Protein AF-A0ABD3E1C2-F1 (afdb_monomer_lite)

Foldseek 3Di:
DWQDAPPDDDDDDVCCVVVVVVVVPPDDQPADEDDLPPCVCDPPPFAHWHFDDDPVPDQWIWTQGPVVRHIYTQGNDPPDPPVPQKDFQEITLQWTWIARLVVQWTWIANSNNRDIFTAAGDPDDSVQSVVVFWRHWYWQYNDLLDQQIKIWTATPQRWIWIFRRNDPPRNDTGTDDTAWQEWDHQNVVQWIWTKGADPPDPPDDKIKIWTWHCRPVVDIDTPAMDIPDPPDDPPDPPPPDDPDPPPDPPPLPQWDWGWYWDADPVRWIKIKIWIKGQFADPVRDHDPDDPPVCSVVRCVHGNIGTDDMAMWTWAQDDPVRYTDIDHD

InterPro domains:
  IPR005174 KIB1-4, beta-propeller [PF03478] (63-316)
  IPR050942 Arabidopsis F-box involved in BR signaling [PTHR44259] (15-315)

Sequence (328 aa):
MGLSILKLTGTGTSLRSIFRSLNSYNGARTVSTVNRSDDSLFSSSSSPLLMLSPSGYSKSYDFYNFAKNKVFTIPKSEKSKFRYATKIVGSSHGWLACFNHRRNELYLSNPISGRRVNLPPIDMPKSYLRRGGIKKIIISCSDPESEECRAIMFNHLWELAYCCPGISSSTEWTTIKENHNDFVYCSTHELLFTIHPNVESVYGDNSMLEGWDLRNPLSPSLVWSCLIDKLEYFSAPDSVGQSDPDQTYVSCFNHQTQNYVVVSQEGDLFLVYRYFYRHMLPDGSCAPDGPDDRWELLNSRYPPKTVNYKVYKIVREGEDGLYGWSLG

Secondary structure (DSSP, 8-state):
------------GGGHHHHHHHHT--S----EE--TT-GGG-STTPPPEEEPPPPTT-SEEEEEETTTTEEEEEE--TT-TTTTTEEEEEEETTEEEEEETTTTEEEEE-TTT--EEEEPPP---HHHHHTT-EEEEEESSS-TTSTT--EEEEETT--EEEE-TT-TT--S-EEEES--SEEEEETTTTEEEEEEE-TT-TTS--EEEEEEE-SSTT--EEEEEEEE-----------S----TTS-----TTEEEEEEEEE-SSS-EEEEEEEEES-B-TTSPBPP---GGGHHHHHHHS--EEEEEEEEEEEEETTTTEEEEE--

Structure (mmCIF, N/CA/C/O backbone):
data_AF-A0ABD3E1C2-F1
#
_entry.id   AF-A0ABD3E1C2-F1
#
loop_
_atom_site.group_PDB
_atom_site.id
_atom_site.type_symbol
_atom_site.label_atom_id
_atom_site.label_alt_id
_atom_site.label_comp_id
_atom_site.label_asym_id
_atom_site.label_entity_id
_atom_site.label_seq_id
_atom_site.pdbx_PDB_ins_code
_atom_site.Cartn_x
_atom_site.Cartn_y
_atom_site.Cartn_z
_atom_site.occupancy
_atom_site.B_iso_or_equiv
_atom_site.auth_seq_id
_atom_site.auth_comp_id
_atom_site.auth_asym_id
_atom_site.auth_atom_id
_atom_site.pdbx_PDB_model_num
ATOM 1 N N . MET A 1 1 ? -8.459 -10.817 3.260 1.00 37.25 1 MET A N 1
ATOM 2 C CA . MET A 1 1 ? -9.019 -10.966 1.888 1.00 37.25 1 MET A CA 1
ATOM 3 C C . MET A 1 1 ? -8.716 -9.734 1.034 1.00 37.25 1 MET A C 1
ATOM 5 O O . MET A 1 1 ? -9.504 -8.799 0.974 1.00 37.25 1 MET A O 1
ATOM 9 N N . GLY A 1 2 ? -7.535 -9.672 0.422 1.00 26.70 2 GLY A N 1
ATOM 10 C CA . GLY A 1 2 ? -7.072 -8.477 -0.289 1.00 26.70 2 GLY A CA 1
ATOM 11 C C . GLY A 1 2 ? -7.808 -8.226 -1.609 1.00 26.70 2 GLY A C 1
ATOM 12 O O . GLY A 1 2 ? -7.850 -9.090 -2.479 1.00 26.70 2 GLY A O 1
ATOM 13 N N . LEU A 1 3 ? -8.340 -7.016 -1.789 1.00 28.36 3 LEU A N 1
ATOM 14 C CA . LEU A 1 3 ? -8.480 -6.436 -3.123 1.00 28.36 3 LEU A CA 1
ATOM 15 C C . LEU A 1 3 ? -7.087 -5.923 -3.511 1.00 28.36 3 LEU A C 1
ATOM 17 O O . LEU A 1 3 ? -6.686 -4.830 -3.118 1.00 28.36 3 LEU A O 1
ATOM 21 N N . SER A 1 4 ? -6.329 -6.707 -4.267 1.00 25.06 4 SER A N 1
ATOM 22 C CA . SER A 1 4 ? -5.112 -6.204 -4.901 1.00 25.06 4 SER A CA 1
ATOM 23 C C . SER A 1 4 ? -5.520 -5.443 -6.161 1.00 25.06 4 SER A C 1
ATOM 25 O O . SER A 1 4 ? -5.971 -6.044 -7.136 1.00 25.06 4 SER A O 1
ATOM 27 N N . ILE A 1 5 ? -5.391 -4.112 -6.159 1.00 28.70 5 ILE A N 1
ATOM 28 C CA . ILE A 1 5 ? -5.565 -3.305 -7.376 1.00 28.70 5 ILE A CA 1
ATOM 29 C C . ILE A 1 5 ? -4.331 -3.522 -8.256 1.00 28.70 5 ILE A C 1
ATOM 31 O O . ILE A 1 5 ? -3.366 -2.761 -8.233 1.00 28.70 5 ILE A O 1
ATOM 35 N N . LEU A 1 6 ? -4.369 -4.587 -9.049 1.00 26.69 6 LEU A N 1
ATOM 36 C CA . LEU A 1 6 ? -3.470 -4.787 -10.174 1.00 26.69 6 LEU A CA 1
ATOM 37 C C . LEU A 1 6 ? -3.978 -3.920 -11.328 1.00 26.69 6 LEU A C 1
ATOM 39 O O . LEU A 1 6 ? -4.929 -4.267 -12.028 1.00 26.69 6 LEU A O 1
ATOM 43 N N . LYS A 1 7 ? -3.347 -2.759 -11.527 1.00 29.31 7 LYS A N 1
ATOM 44 C CA . LYS A 1 7 ? -3.537 -1.957 -12.740 1.00 29.31 7 LYS A CA 1
ATOM 45 C C . LYS A 1 7 ? -2.790 -2.652 -13.884 1.00 29.31 7 LYS A C 1
ATOM 47 O O . LYS A 1 7 ? -1.674 -2.284 -14.232 1.00 29.31 7 LYS A O 1
ATOM 52 N N . LEU A 1 8 ? -3.382 -3.721 -14.414 1.00 25.53 8 LEU A N 1
ATOM 53 C CA . LEU A 1 8 ? -2.841 -4.473 -15.544 1.00 25.53 8 LEU A CA 1
ATOM 54 C C . LEU A 1 8 ? -3.143 -3.720 -16.842 1.00 25.53 8 LEU A C 1
ATOM 56 O O . LEU A 1 8 ? -4.231 -3.824 -17.403 1.00 25.53 8 LEU A O 1
ATOM 60 N N . THR A 1 9 ? -2.168 -2.956 -17.327 1.00 31.30 9 THR A N 1
ATOM 61 C CA . THR A 1 9 ? -2.127 -2.483 -18.715 1.00 31.30 9 THR A CA 1
ATOM 62 C C . THR A 1 9 ? -1.048 -3.274 -19.447 1.00 31.30 9 THR A C 1
ATOM 64 O O . THR A 1 9 ? 0.136 -2.962 -19.335 1.00 31.30 9 THR A O 1
ATOM 67 N N . GLY A 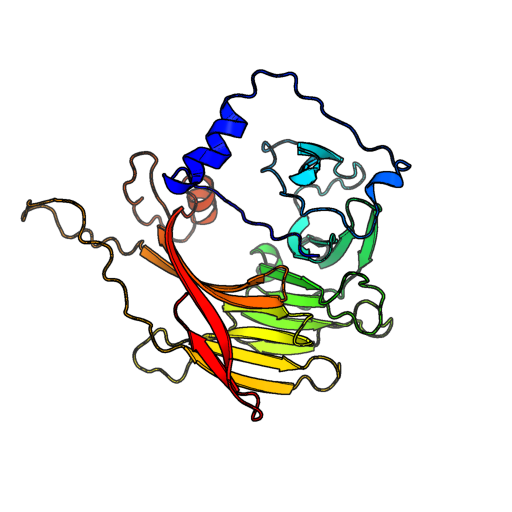1 10 ? -1.435 -4.334 -20.161 1.00 31.66 10 GLY A N 1
ATOM 68 C CA . GLY A 1 10 ? -0.488 -5.118 -20.952 1.00 31.66 10 GLY A CA 1
ATOM 69 C C . GLY A 1 10 ? -1.140 -6.190 -21.821 1.00 31.66 10 GLY A C 1
ATOM 70 O O . GLY A 1 10 ? -1.748 -7.131 -21.319 1.00 31.66 10 GLY A O 1
ATOM 71 N N . THR A 1 11 ? -0.962 -6.061 -23.135 1.00 40.91 11 THR A N 1
ATOM 72 C CA . THR A 1 11 ? -1.103 -7.130 -24.127 1.00 40.91 11 THR A CA 1
ATOM 73 C C . THR A 1 11 ? 0.264 -7.808 -24.297 1.00 40.91 11 THR A C 1
ATOM 75 O O . THR A 1 11 ? 1.220 -7.193 -24.761 1.00 40.91 11 THR A O 1
ATOM 78 N N . GLY A 1 12 ? 0.373 -9.071 -23.872 1.00 28.80 12 GLY A N 1
ATOM 79 C CA . GLY A 1 12 ? 1.606 -9.867 -23.916 1.00 28.80 12 GLY A CA 1
ATOM 80 C C . GLY A 1 12 ? 1.324 -11.348 -23.653 1.00 28.80 12 GLY A C 1
ATOM 81 O O . GLY A 1 12 ? 0.417 -11.697 -22.903 1.00 28.80 12 GLY A O 1
ATOM 82 N N . THR A 1 13 ? 2.050 -12.228 -24.328 1.00 30.62 13 THR A N 1
ATOM 83 C CA . THR A 1 13 ? 1.627 -13.544 -24.849 1.00 30.62 13 THR A CA 1
ATOM 84 C C . THR A 1 13 ? 1.275 -14.649 -23.843 1.00 30.62 13 THR A C 1
ATOM 86 O O . THR A 1 13 ? 0.715 -15.655 -24.271 1.00 30.62 13 THR A O 1
ATOM 89 N N . SER A 1 14 ? 1.477 -14.460 -22.535 1.00 37.75 14 SER A N 1
ATOM 90 C CA . SER A 1 14 ? 1.064 -15.433 -21.500 1.00 37.75 14 SER A CA 1
ATOM 91 C C . SER A 1 14 ? -0.388 -15.237 -21.014 1.00 37.75 14 SER A C 1
ATOM 93 O O . SER A 1 14 ? -0.990 -16.123 -20.420 1.00 37.75 14 SER A O 1
ATOM 95 N N . LEU A 1 15 ? -1.027 -14.111 -21.362 1.00 37.09 15 LEU A N 1
ATOM 96 C CA . LEU A 1 15 ? -2.437 -13.838 -21.036 1.00 37.09 15 LEU A CA 1
ATOM 97 C C . LEU A 1 15 ? -3.420 -14.301 -22.131 1.00 37.09 15 LEU A C 1
ATOM 99 O O . LEU A 1 15 ? -4.625 -14.061 -22.031 1.00 37.09 15 LEU A O 1
ATOM 103 N N . ARG A 1 16 ? -2.942 -14.967 -23.196 1.00 33.31 16 ARG A N 1
ATOM 104 C CA . ARG A 1 16 ? -3.794 -15.377 -24.329 1.00 33.31 16 ARG A CA 1
ATOM 105 C C . ARG A 1 16 ? -4.850 -16.422 -23.952 1.00 33.31 16 ARG A C 1
ATOM 107 O O . ARG A 1 16 ? -5.895 -16.426 -24.593 1.00 33.31 16 ARG A O 1
ATOM 114 N N . SER A 1 17 ? -4.646 -17.261 -22.933 1.00 30.64 17 SER A N 1
ATOM 115 C CA . SER A 1 17 ? -5.693 -18.196 -22.476 1.00 30.64 17 SER A CA 1
ATOM 116 C C . SER A 1 17 ? -6.795 -17.480 -21.682 1.00 30.64 17 SER A C 1
ATOM 118 O O . SER A 1 17 ? -7.975 -17.726 -21.921 1.00 30.64 17 SER A O 1
ATOM 120 N N . ILE A 1 18 ? -6.427 -16.514 -20.833 1.00 36.12 18 ILE A N 1
ATOM 121 C CA . ILE A 1 18 ? -7.363 -15.715 -20.023 1.00 36.12 18 ILE A CA 1
ATOM 122 C C . ILE A 1 18 ? -8.169 -14.746 -20.908 1.00 36.12 18 ILE A C 1
ATOM 124 O O . ILE A 1 18 ? -9.386 -14.639 -20.764 1.00 36.12 18 ILE A O 1
ATOM 128 N N . PHE A 1 19 ? -7.538 -14.097 -21.895 1.00 32.25 19 PHE A N 1
ATOM 129 C CA . PHE A 1 19 ? -8.242 -13.193 -22.815 1.00 32.25 19 PHE A CA 1
ATOM 130 C C . PHE A 1 19 ? -9.001 -13.894 -23.947 1.00 32.25 19 PHE A C 1
ATOM 132 O O . PHE A 1 19 ? -9.952 -13.310 -24.459 1.00 32.25 19 PHE A O 1
ATOM 139 N N . ARG A 1 20 ? -8.660 -15.133 -24.338 1.00 29.31 20 ARG A N 1
ATOM 140 C CA . ARG A 1 20 ? -9.499 -15.898 -25.286 1.00 29.31 20 ARG A CA 1
ATOM 141 C C . ARG A 1 20 ? -10.878 -16.206 -24.702 1.00 29.31 20 ARG A C 1
ATOM 143 O O . ARG A 1 20 ? -11.851 -16.183 -25.449 1.00 29.31 20 ARG A O 1
ATOM 150 N N . SER A 1 21 ? -10.973 -16.399 -23.385 1.00 31.47 21 SER A N 1
ATOM 151 C CA . SER A 1 21 ? -12.265 -16.494 -22.696 1.00 31.47 21 SER A CA 1
ATOM 152 C C . SER A 1 21 ? -13.047 -15.176 -22.800 1.00 31.47 21 SER A C 1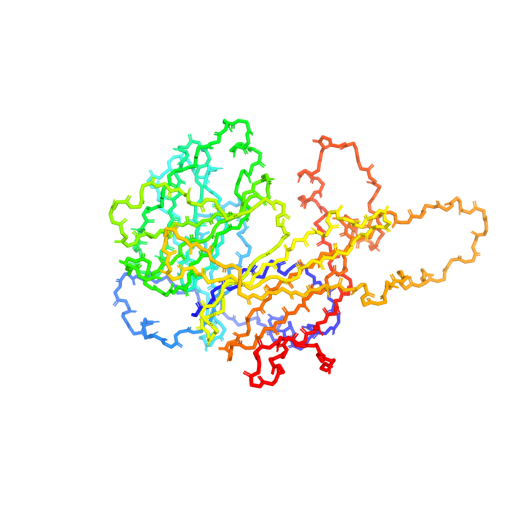
ATOM 154 O O . SER A 1 21 ? -14.195 -15.180 -23.232 1.00 31.47 21 SER A O 1
ATOM 156 N N . LEU A 1 22 ? -12.399 -14.032 -22.544 1.00 33.19 22 LEU A N 1
ATOM 157 C CA . LEU A 1 22 ? -13.036 -12.705 -22.586 1.00 33.19 22 LEU A CA 1
ATOM 158 C C . LEU A 1 22 ? -13.404 -12.213 -24.000 1.00 33.19 22 LEU A C 1
ATOM 160 O O . LEU A 1 22 ? -14.418 -11.542 -24.155 1.00 33.19 22 LEU A O 1
ATOM 164 N N . ASN A 1 23 ? -12.637 -12.563 -25.038 1.00 28.64 23 ASN A N 1
ATOM 165 C CA . ASN A 1 23 ? -12.903 -12.137 -26.421 1.00 28.64 23 ASN A CA 1
ATOM 166 C C . ASN A 1 23 ? -13.863 -13.061 -27.192 1.00 28.64 23 ASN A C 1
ATOM 168 O O . ASN A 1 23 ? -14.248 -12.717 -28.307 1.00 28.64 23 ASN A O 1
ATOM 172 N N . SER A 1 24 ? -14.278 -14.204 -26.627 1.00 30.25 24 SER A N 1
ATOM 173 C CA . SER A 1 24 ? -15.365 -15.019 -27.206 1.00 30.25 24 SER A CA 1
ATOM 174 C C . SER A 1 24 ? -16.762 -14.625 -26.698 1.00 30.25 24 SER A C 1
ATOM 176 O O . SER A 1 24 ? -17.770 -15.146 -27.174 1.00 30.25 24 SER A O 1
ATOM 178 N N . TYR A 1 25 ? -16.853 -13.660 -25.774 1.00 32.91 25 TYR A N 1
ATOM 179 C CA . TYR A 1 25 ? -18.120 -13.164 -25.234 1.00 32.91 25 TYR A CA 1
ATOM 180 C C . TYR A 1 25 ? -18.805 -12.171 -26.191 1.00 32.91 25 TYR A C 1
ATOM 182 O O . TYR A 1 25 ? -18.840 -10.967 -25.962 1.00 32.91 25 TYR A O 1
ATOM 190 N N . ASN A 1 26 ? -19.435 -12.710 -27.237 1.00 29.98 26 ASN A N 1
ATOM 191 C CA . ASN A 1 26 ? -20.602 -12.090 -27.884 1.00 29.98 26 ASN A CA 1
ATOM 192 C C . ASN A 1 26 ? -21.927 -12.506 -27.199 1.00 29.98 26 ASN A C 1
ATOM 194 O O . ASN A 1 26 ? -23.009 -12.330 -27.752 1.00 29.98 26 ASN A O 1
ATOM 198 N N . GLY A 1 27 ? -21.855 -13.058 -25.981 1.00 30.30 27 GLY A N 1
ATOM 199 C CA . GLY A 1 27 ? -23.011 -13.388 -25.147 1.00 30.30 27 GLY A CA 1
ATOM 200 C C . GLY A 1 27 ? -23.447 -12.199 -24.289 1.00 30.30 27 GLY A C 1
ATOM 201 O O . GLY A 1 27 ? -22.614 -11.536 -23.676 1.00 30.30 27 GLY A O 1
ATOM 202 N N . ALA A 1 28 ? -24.754 -11.935 -24.260 1.00 33.56 28 ALA A N 1
ATOM 203 C CA . ALA A 1 28 ? -25.421 -10.824 -23.581 1.00 33.56 28 ALA A CA 1
ATOM 204 C C . ALA A 1 28 ? -24.775 -10.394 -22.243 1.00 33.56 28 ALA A C 1
ATOM 206 O O . ALA A 1 28 ? -24.705 -11.162 -21.280 1.00 33.56 28 ALA A O 1
ATOM 207 N N . ARG A 1 29 ? -24.357 -9.120 -22.160 1.00 39.41 29 ARG A N 1
ATOM 208 C CA . ARG A 1 29 ? -23.922 -8.472 -20.913 1.00 39.41 29 ARG A CA 1
ATOM 209 C C . ARG A 1 29 ? -25.057 -8.520 -19.890 1.00 39.41 29 ARG A C 1
ATOM 211 O O . ARG A 1 29 ? -25.983 -7.719 -19.960 1.00 39.41 29 ARG A O 1
ATOM 218 N N . THR A 1 30 ? -24.962 -9.413 -18.910 1.00 39.03 30 THR A N 1
ATOM 219 C CA . THR A 1 30 ? -25.858 -9.385 -17.749 1.00 39.03 30 THR A CA 1
ATOM 220 C C . THR A 1 30 ? -25.244 -8.462 -16.700 1.00 39.03 30 THR A C 1
ATOM 222 O O . THR A 1 30 ? -24.407 -8.876 -15.901 1.00 39.03 30 THR A O 1
ATOM 225 N N . VAL A 1 31 ? -25.607 -7.180 -16.755 1.00 42.16 31 VAL A N 1
ATOM 226 C CA . VAL A 1 31 ? -25.227 -6.180 -15.747 1.00 42.16 31 VAL A CA 1
ATOM 227 C C . VAL A 1 31 ? -26.225 -6.278 -14.600 1.00 42.16 31 VAL A C 1
ATOM 229 O O . VAL A 1 31 ? -27.409 -6.013 -14.789 1.00 42.16 31 VAL A O 1
ATOM 232 N N . SER A 1 32 ? -25.762 -6.667 -13.415 1.00 48.47 32 SER A N 1
ATOM 233 C CA . SER A 1 32 ? -26.591 -6.673 -12.209 1.00 48.47 32 SER A CA 1
ATOM 234 C C . SER A 1 32 ? -26.270 -5.453 -11.354 1.00 48.47 32 SER A C 1
ATOM 236 O O . SER A 1 32 ? -25.175 -5.346 -10.797 1.00 48.47 32 SER A O 1
ATOM 238 N N . THR A 1 33 ? -27.231 -4.543 -11.232 1.00 45.88 33 THR A N 1
ATOM 239 C CA . THR A 1 33 ? -27.192 -3.468 -10.238 1.00 45.88 33 THR A CA 1
ATOM 240 C C . THR A 1 33 ? -27.468 -4.084 -8.872 1.00 45.88 33 THR A C 1
ATOM 242 O O . THR A 1 33 ? -28.527 -4.676 -8.670 1.00 45.88 33 THR A O 1
ATOM 245 N N . VAL A 1 34 ? -26.524 -3.987 -7.936 1.00 48.44 34 VAL A N 1
ATOM 246 C CA . VAL A 1 34 ? -26.734 -4.519 -6.583 1.00 48.44 34 VAL A CA 1
ATOM 247 C C . VAL A 1 34 ? -27.569 -3.518 -5.801 1.00 48.44 34 VAL A C 1
ATOM 249 O O . VAL A 1 34 ? -27.105 -2.422 -5.486 1.00 48.44 34 VAL A O 1
ATOM 252 N N . ASN A 1 35 ? -28.809 -3.898 -5.500 1.00 43.47 35 ASN A N 1
ATOM 253 C CA . ASN A 1 35 ? -29.605 -3.222 -4.487 1.00 43.47 35 ASN A CA 1
ATOM 254 C C . ASN A 1 35 ? -29.153 -3.673 -3.095 1.00 43.47 35 ASN A C 1
ATOM 256 O O . ASN A 1 35 ? -28.661 -4.783 -2.905 1.00 43.47 35 ASN A O 1
ATOM 260 N N . ARG A 1 36 ? -29.328 -2.777 -2.124 1.00 44.72 36 ARG A N 1
ATOM 261 C CA . ARG A 1 36 ? -28.763 -2.783 -0.762 1.00 44.72 36 ARG A CA 1
ATOM 262 C C . ARG A 1 36 ? -29.154 -3.979 0.138 1.00 44.72 36 ARG A C 1
ATOM 264 O O . ARG A 1 36 ? -28.889 -3.912 1.328 1.00 44.72 36 ARG A O 1
ATOM 271 N N . SER A 1 37 ? -29.800 -5.018 -0.389 1.00 35.09 37 SER A N 1
ATOM 272 C CA . SER A 1 37 ? -30.463 -6.082 0.382 1.00 35.09 37 SER A CA 1
ATOM 273 C C . SER A 1 37 ? -30.138 -7.517 -0.059 1.00 35.09 37 SER A C 1
ATOM 275 O O . SER A 1 37 ? -30.732 -8.448 0.473 1.00 35.09 37 SER A O 1
ATOM 277 N N . ASP A 1 38 ? -29.227 -7.734 -1.016 1.00 42.09 38 ASP A N 1
ATOM 278 C CA . ASP A 1 38 ? -28.828 -9.094 -1.425 1.00 42.09 38 ASP A CA 1
ATOM 279 C C . ASP A 1 38 ? -27.736 -9.666 -0.502 1.00 42.09 38 ASP A C 1
ATOM 281 O O . ASP A 1 38 ? -26.564 -9.788 -0.865 1.00 42.09 38 ASP A O 1
ATOM 285 N N . ASP A 1 39 ? -28.140 -10.040 0.714 1.00 43.34 39 ASP A N 1
ATOM 286 C CA . ASP A 1 39 ? -27.245 -10.520 1.778 1.00 43.34 39 ASP A CA 1
ATOM 287 C C . ASP A 1 39 ? -26.509 -11.834 1.447 1.00 43.34 39 ASP A C 1
ATOM 289 O O . ASP A 1 39 ? -25.454 -12.136 2.009 1.00 43.34 39 ASP A O 1
ATOM 293 N N . SER A 1 40 ? -26.989 -12.590 0.455 1.00 44.81 40 SER A N 1
ATOM 294 C CA . SER A 1 40 ? -26.351 -13.832 -0.015 1.00 44.81 40 SER A CA 1
ATOM 295 C C . SER A 1 40 ? -25.033 -13.608 -0.775 1.00 44.81 40 SER A C 1
ATOM 297 O O . SER A 1 40 ? -24.276 -14.551 -1.023 1.00 44.81 40 SER A O 1
ATOM 299 N N . LEU A 1 41 ? -24.711 -12.360 -1.139 1.00 43.28 41 LEU A N 1
ATOM 300 C CA . LEU A 1 41 ? -23.438 -12.012 -1.767 1.00 43.28 41 LEU A CA 1
ATOM 301 C C . LEU A 1 41 ? -22.293 -11.846 -0.750 1.00 43.28 41 LEU A C 1
ATOM 303 O O . LEU A 1 41 ? -21.141 -11.795 -1.190 1.00 43.28 41 LEU A O 1
ATOM 307 N N . PHE A 1 42 ? -22.600 -11.778 0.555 1.00 51.62 42 PHE A N 1
ATOM 308 C CA . PHE A 1 42 ? -21.728 -11.235 1.610 1.00 51.62 42 PHE A CA 1
ATOM 309 C C . PHE A 1 42 ? -21.237 -12.264 2.636 1.00 51.62 42 PHE A C 1
ATOM 311 O O . PHE A 1 42 ? -20.775 -11.895 3.714 1.00 51.62 42 PHE A O 1
ATOM 318 N N . SER A 1 43 ? -21.273 -13.552 2.280 1.00 41.38 43 SER A N 1
ATOM 319 C CA . SER A 1 43 ? -20.476 -14.571 2.972 1.00 41.38 43 SER A CA 1
ATOM 320 C C . SER A 1 43 ? -19.004 -14.136 3.019 1.00 41.38 43 SER A C 1
ATOM 322 O O . SER A 1 43 ? -18.456 -13.634 2.031 1.00 41.38 43 SER A O 1
ATOM 324 N N . SER A 1 44 ? -18.349 -14.392 4.151 1.00 42.59 44 SER A N 1
ATOM 325 C CA . SER A 1 44 ? -16.917 -14.185 4.402 1.00 42.59 44 SER A CA 1
ATOM 326 C C . SER A 1 44 ? -15.982 -14.954 3.449 1.00 42.59 44 SER A C 1
ATOM 328 O O . SER A 1 44 ? -14.771 -14.903 3.624 1.00 42.59 44 SER A O 1
ATOM 330 N N . SER A 1 45 ? -16.509 -15.633 2.421 1.00 43.81 45 SER A N 1
ATOM 331 C CA . SER A 1 45 ? -15.763 -16.368 1.393 1.00 43.81 45 SER A CA 1
ATOM 332 C C . SER A 1 45 ? -15.747 -15.701 0.002 1.00 43.81 45 SER A C 1
ATOM 334 O O . SER A 1 45 ? -15.493 -16.374 -1.000 1.00 43.81 45 SER A O 1
ATOM 336 N N . SER A 1 46 ? -16.095 -14.414 -0.131 1.00 53.97 46 SER A N 1
ATOM 337 C CA . SER A 1 46 ? -16.221 -13.799 -1.464 1.00 53.97 46 SER A CA 1
ATOM 338 C C . SER A 1 46 ? -14.867 -13.589 -2.169 1.00 53.97 46 SER A C 1
ATOM 340 O O . SER A 1 46 ? -13.918 -13.051 -1.602 1.00 53.97 46 SER A O 1
ATOM 342 N N . SER A 1 47 ? -14.787 -14.017 -3.432 1.00 56.91 47 SER A N 1
ATOM 343 C CA . SER A 1 47 ? -13.590 -13.919 -4.277 1.00 56.91 47 SER A CA 1
ATOM 344 C C . SER A 1 47 ? -13.165 -12.476 -4.569 1.00 56.91 47 SER A C 1
ATOM 346 O O . SER A 1 47 ? -14.028 -11.594 -4.636 1.00 56.91 47 SER A O 1
ATOM 348 N N . PRO A 1 48 ? -11.858 -12.226 -4.799 1.00 68.38 48 PRO A N 1
ATOM 349 C CA . PRO A 1 48 ? -11.337 -10.886 -5.042 1.00 68.38 48 PRO A CA 1
ATOM 350 C C . PRO A 1 48 ? -12.028 -10.215 -6.233 1.00 68.38 48 PRO A C 1
ATOM 352 O O . PRO A 1 48 ? -12.319 -10.841 -7.257 1.00 68.38 48 PRO A O 1
ATOM 355 N N . LEU A 1 49 ? -12.279 -8.916 -6.079 1.00 75.75 49 LEU A N 1
ATOM 356 C CA . LEU A 1 49 ? -12.903 -8.076 -7.092 1.00 75.75 49 LEU A CA 1
ATOM 357 C C . LEU A 1 49 ? -11.838 -7.274 -7.841 1.00 75.75 49 LEU A C 1
ATOM 359 O O . LEU A 1 49 ? -11.054 -6.548 -7.231 1.00 75.75 49 LEU A O 1
ATOM 363 N N . LEU A 1 50 ? -11.843 -7.355 -9.169 1.00 80.38 50 LEU A N 1
ATOM 364 C CA . LEU A 1 50 ? -11.001 -6.526 -10.023 1.00 80.38 50 LEU A CA 1
ATOM 365 C C . LEU A 1 50 ? -11.738 -5.239 -10.377 1.00 80.38 50 LEU A C 1
ATOM 367 O O . LEU A 1 50 ? -12.737 -5.271 -11.093 1.00 80.38 50 LEU A O 1
ATOM 371 N N . MET A 1 51 ? -11.231 -4.099 -9.914 1.00 79.62 51 MET A N 1
ATOM 372 C CA . MET A 1 51 ? -11.745 -2.808 -10.362 1.00 79.62 51 MET A CA 1
ATOM 373 C C . MET A 1 51 ? -11.408 -2.610 -11.842 1.00 79.62 51 MET A C 1
ATOM 375 O O . MET A 1 51 ? -10.239 -2.570 -12.229 1.00 79.62 51 MET A O 1
ATOM 379 N N . LEU A 1 52 ? -12.438 -2.477 -12.668 1.00 79.19 52 LEU A N 1
ATOM 380 C CA . LEU A 1 52 ? -12.299 -2.196 -14.086 1.00 79.19 52 LEU A CA 1
ATOM 381 C C . LEU A 1 52 ? -11.988 -0.711 -14.278 1.00 79.19 52 LEU A C 1
ATOM 383 O O . LEU A 1 52 ? -12.475 0.148 -13.537 1.00 79.19 52 LEU A O 1
ATOM 387 N N . SER A 1 53 ? -11.150 -0.403 -15.272 1.00 62.47 53 SER A N 1
ATOM 388 C CA . SER A 1 53 ? -10.812 0.989 -15.569 1.00 62.47 53 SER A CA 1
ATOM 389 C C . SER A 1 53 ? -12.095 1.762 -15.879 1.00 62.47 53 SER A C 1
ATOM 391 O O . SER A 1 53 ? -12.830 1.361 -16.784 1.00 62.47 53 SER A O 1
ATOM 393 N N . PRO A 1 54 ? -12.384 2.862 -15.164 1.00 58.38 54 PRO A N 1
ATOM 394 C CA . PRO A 1 54 ? -13.558 3.653 -15.471 1.00 58.38 54 PRO A CA 1
ATOM 395 C C . PRO A 1 54 ? -13.397 4.220 -16.882 1.00 58.38 54 PRO A C 1
ATOM 397 O O . PRO A 1 54 ? -12.411 4.898 -17.171 1.00 58.38 54 PRO A O 1
ATOM 400 N N . SER A 1 55 ? -14.379 3.995 -17.759 1.00 50.19 55 SER A N 1
ATOM 401 C CA . SER A 1 55 ? -14.531 4.844 -18.944 1.00 50.19 55 SER A CA 1
ATOM 402 C C . SER A 1 55 ? -14.634 6.280 -18.429 1.00 50.19 55 SER A C 1
ATOM 404 O O . SER A 1 55 ? -15.465 6.516 -17.553 1.00 50.19 55 SER A O 1
ATOM 406 N N . GLY A 1 56 ? -13.783 7.202 -18.887 1.00 53.12 56 GLY A N 1
ATOM 407 C CA . GLY A 1 56 ? -13.415 8.464 -18.211 1.00 53.12 56 GLY A CA 1
ATOM 408 C C . GLY A 1 56 ? -14.525 9.379 -17.653 1.00 53.12 56 GLY A C 1
ATOM 409 O O . GLY A 1 56 ? -14.220 10.283 -16.882 1.00 53.12 56 GLY A O 1
ATOM 410 N N . TYR A 1 57 ? -15.800 9.124 -17.960 1.00 55.66 57 TYR A N 1
ATOM 411 C CA . TYR A 1 57 ? -16.976 9.859 -17.473 1.00 55.66 57 TYR A CA 1
ATOM 412 C C . TYR A 1 57 ? -17.960 9.023 -16.635 1.00 55.66 57 TYR A C 1
ATOM 414 O O . TYR A 1 57 ? -19.048 9.496 -16.302 1.00 55.66 57 TYR A O 1
ATOM 422 N N . SER A 1 58 ? -17.614 7.782 -16.281 1.00 56.81 58 SER A N 1
ATOM 423 C CA . SER A 1 58 ? -18.537 6.885 -15.583 1.00 56.81 58 SER A CA 1
ATOM 424 C C . SER A 1 58 ? -18.907 7.423 -14.196 1.00 56.81 58 SER A C 1
ATOM 426 O O . SER A 1 58 ? -18.043 7.767 -13.376 1.00 56.81 58 SER A O 1
ATOM 428 N N . LYS A 1 59 ? -20.217 7.467 -13.920 1.00 69.12 59 LYS A N 1
ATOM 429 C CA . LYS A 1 59 ? -20.794 7.772 -12.602 1.00 69.12 59 LYS A CA 1
ATOM 430 C C . LYS A 1 59 ? -20.728 6.574 -11.646 1.00 69.12 59 LYS A C 1
ATOM 432 O O . LYS A 1 59 ? -21.291 6.656 -10.563 1.00 69.12 59 LYS A O 1
ATOM 437 N N . SER A 1 60 ? -20.047 5.493 -12.006 1.00 70.75 60 SER A N 1
ATOM 438 C CA . SER A 1 60 ? -19.892 4.292 -11.189 1.00 70.75 60 SER A CA 1
ATOM 439 C C . SER A 1 60 ? -18.449 3.792 -11.180 1.00 70.75 60 SER A C 1
ATOM 441 O O . SER A 1 60 ? -17.599 4.244 -11.955 1.00 70.75 60 SER A O 1
ATOM 443 N N . TYR A 1 61 ? -18.167 2.892 -10.246 1.00 74.69 61 TYR A N 1
ATOM 444 C CA . TYR A 1 61 ? -17.025 1.993 -10.293 1.00 74.69 61 TYR A CA 1
ATOM 445 C C . TYR A 1 61 ? -17.535 0.609 -10.670 1.00 74.69 61 TYR A C 1
ATOM 447 O O . TYR A 1 61 ? -18.480 0.122 -10.051 1.00 74.69 61 TYR A O 1
ATOM 455 N N . ASP A 1 62 ? -16.911 -0.010 -11.664 1.00 82.38 62 ASP A N 1
ATOM 456 C CA . ASP A 1 62 ? -17.251 -1.364 -12.076 1.00 82.38 62 ASP A CA 1
ATOM 457 C C . ASP A 1 62 ? -16.216 -2.331 -11.503 1.00 82.38 62 ASP A C 1
ATOM 459 O O . ASP A 1 62 ? -15.010 -2.108 -11.608 1.00 82.38 62 ASP A O 1
ATOM 463 N N . PHE A 1 63 ? -16.695 -3.401 -10.883 1.00 82.00 63 PHE A N 1
ATOM 464 C CA . PHE A 1 63 ? -15.882 -4.418 -10.235 1.00 82.00 63 PHE A CA 1
ATOM 465 C C . PHE A 1 63 ? -16.218 -5.781 -10.814 1.00 82.00 63 PHE A C 1
ATOM 467 O O . PHE A 1 63 ? -17.342 -6.259 -10.695 1.00 82.00 63 PHE A O 1
ATOM 474 N N . TYR A 1 64 ? -15.244 -6.430 -11.428 1.00 82.31 64 TYR A N 1
ATOM 475 C CA . TYR A 1 64 ? -15.401 -7.776 -11.940 1.00 82.31 64 TYR A CA 1
ATOM 476 C C . TYR A 1 64 ? -15.105 -8.807 -10.850 1.00 82.31 64 TYR A C 1
ATOM 478 O O . TYR A 1 64 ? -14.043 -8.786 -10.231 1.00 82.31 64 TYR A O 1
ATOM 486 N N . ASN A 1 65 ? -16.047 -9.715 -10.620 1.00 78.19 65 ASN A N 1
ATOM 487 C CA . ASN A 1 65 ? -15.898 -10.848 -9.721 1.00 78.19 65 ASN A CA 1
ATOM 488 C C . ASN A 1 65 ? -15.583 -12.105 -10.527 1.00 78.19 65 ASN A C 1
ATOM 490 O O . ASN A 1 65 ? -16.421 -12.563 -11.305 1.00 78.19 65 ASN A O 1
ATOM 494 N N . PHE A 1 66 ? -14.406 -12.681 -10.294 1.00 75.31 66 PHE A N 1
ATOM 495 C CA . PHE A 1 66 ? -13.959 -13.873 -11.011 1.00 75.31 66 PHE A CA 1
ATOM 496 C C . PHE A 1 66 ? -14.800 -15.114 -10.706 1.00 75.31 66 PHE A C 1
ATOM 498 O O . PHE A 1 66 ? -15.174 -15.820 -11.635 1.00 75.31 66 PHE A O 1
ATOM 505 N N . ALA A 1 67 ? -15.153 -15.370 -9.443 1.00 73.25 67 ALA A N 1
ATOM 506 C CA . ALA A 1 67 ? -15.907 -16.576 -9.091 1.00 73.25 67 ALA A CA 1
ATOM 507 C C . ALA A 1 67 ? -17.354 -16.542 -9.571 1.00 73.25 67 ALA A C 1
ATOM 509 O O . ALA A 1 67 ? -17.916 -17.571 -9.928 1.00 73.25 67 ALA A O 1
ATOM 510 N N . LYS A 1 68 ? -17.963 -15.355 -9.588 1.00 75.94 68 LYS A N 1
ATOM 511 C CA . LYS A 1 68 ? -19.333 -15.179 -10.080 1.00 75.94 68 LYS A CA 1
ATOM 512 C C . LYS A 1 68 ? -19.384 -14.917 -11.581 1.00 75.94 68 LYS A C 1
ATOM 514 O O . LYS A 1 68 ? -20.483 -14.907 -12.125 1.00 75.94 68 LYS A O 1
ATOM 519 N N . ASN A 1 69 ? -18.232 -14.681 -12.219 1.00 79.62 69 ASN A N 1
ATOM 520 C CA . ASN A 1 69 ? -18.124 -14.249 -13.611 1.00 79.62 69 ASN A CA 1
ATOM 521 C C . ASN A 1 69 ? -19.101 -13.091 -13.919 1.00 79.62 69 ASN A C 1
ATOM 523 O O . ASN A 1 69 ? -19.893 -13.139 -14.859 1.00 79.62 69 ASN A O 1
ATOM 527 N N . LYS A 1 70 ? -19.120 -12.075 -13.042 1.00 82.00 70 LYS A N 1
ATOM 528 C CA . LYS A 1 70 ? -20.096 -10.969 -13.066 1.00 82.00 70 LYS A CA 1
ATOM 529 C C . LYS A 1 70 ? -19.435 -9.627 -12.790 1.00 82.00 70 LYS A C 1
ATOM 531 O O . LYS A 1 70 ? -18.484 -9.545 -12.017 1.00 82.00 70 LYS A O 1
ATOM 536 N N . VAL A 1 71 ? -19.985 -8.571 -13.387 1.00 82.12 71 VAL A N 1
ATOM 537 C CA . VAL A 1 71 ? -19.612 -7.183 -13.092 1.00 82.12 71 VAL A CA 1
ATOM 538 C C . VAL A 1 71 ? -20.608 -6.594 -12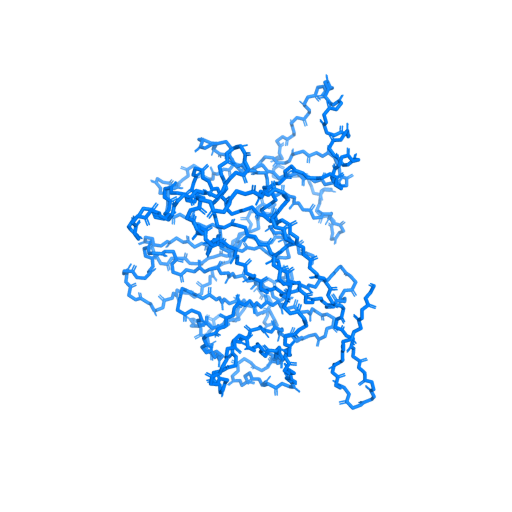.099 1.00 82.12 71 VAL A C 1
ATOM 540 O O . VAL A 1 71 ? -21.816 -6.602 -12.330 1.00 82.12 71 VAL A O 1
ATOM 543 N N . PHE A 1 72 ? -20.076 -6.065 -11.006 1.00 77.62 72 PHE A N 1
ATOM 544 C CA . PHE A 1 72 ? -20.784 -5.296 -10.001 1.00 77.62 72 PHE A CA 1
ATOM 545 C C . PHE A 1 72 ? -20.537 -3.812 -10.233 1.00 77.62 72 PHE A C 1
ATOM 547 O O . PHE A 1 72 ? -19.400 -3.347 -10.177 1.00 77.62 72 PHE A O 1
ATOM 554 N N . THR A 1 73 ? -21.606 -3.065 -10.473 1.00 78.00 73 THR A N 1
ATOM 555 C CA . THR A 1 73 ? -21.537 -1.620 -10.685 1.00 78.00 73 THR A CA 1
ATOM 556 C C . THR A 1 73 ? -21.937 -0.903 -9.406 1.00 78.00 73 THR A C 1
ATOM 558 O O . THR A 1 73 ? -23.063 -1.038 -8.929 1.00 78.00 73 THR A O 1
ATOM 561 N N . ILE A 1 74 ? -21.011 -0.123 -8.857 1.00 69.50 74 ILE A N 1
ATOM 562 C CA . ILE A 1 74 ? -21.199 0.614 -7.610 1.00 69.50 74 ILE A CA 1
ATOM 563 C C . ILE A 1 74 ? -21.330 2.098 -7.952 1.00 69.50 74 ILE A C 1
ATOM 565 O O . ILE A 1 74 ? -20.370 2.700 -8.448 1.00 69.50 74 ILE A O 1
ATOM 569 N N . PRO A 1 75 ? -22.507 2.714 -7.741 1.00 65.75 75 PRO A N 1
ATOM 570 C CA . PRO A 1 75 ? -22.718 4.109 -8.088 1.00 65.75 75 PRO A CA 1
ATOM 571 C C . PRO A 1 75 ? -21.826 5.014 -7.235 1.00 65.75 75 PRO A C 1
ATOM 573 O O . PRO A 1 75 ? -21.736 4.884 -6.013 1.00 65.75 75 PRO A O 1
ATOM 576 N N . LYS A 1 76 ? -21.177 5.987 -7.875 1.00 65.50 76 LYS A N 1
ATOM 577 C CA . LYS A 1 76 ? -20.492 7.075 -7.177 1.00 65.50 76 LYS A CA 1
ATOM 578 C C . LYS A 1 76 ? -21.575 7.939 -6.542 1.00 65.50 76 LYS A C 1
ATOM 580 O O . LYS A 1 76 ? -22.405 8.495 -7.256 1.00 65.50 76 LYS A O 1
ATOM 585 N N . SER A 1 77 ? -21.557 8.053 -5.213 1.00 53.75 77 SER A N 1
ATOM 586 C CA . SER A 1 77 ? -22.486 8.900 -4.453 1.00 53.75 77 SER A CA 1
ATOM 587 C C . SER A 1 77 ? -22.703 10.257 -5.137 1.00 53.75 77 SER A C 1
ATOM 589 O O . SER A 1 77 ? -21.756 11.011 -5.379 1.00 53.75 77 SER A O 1
ATOM 591 N N . GLU A 1 78 ? -23.960 10.577 -5.458 1.00 44.81 78 GLU A N 1
ATOM 592 C CA . GLU A 1 78 ? -24.326 11.825 -6.138 1.00 44.81 78 GLU A CA 1
ATOM 593 C C . GLU A 1 78 ? -24.103 13.073 -5.278 1.00 44.81 78 GLU A C 1
ATOM 595 O O . GLU A 1 78 ? -24.016 14.179 -5.810 1.00 44.81 78 GLU A O 1
ATOM 600 N N . LYS A 1 79 ? -23.936 12.905 -3.961 1.00 44.28 79 LYS A N 1
ATOM 601 C CA . LYS A 1 79 ? -23.910 14.011 -2.997 1.00 44.28 79 LYS A CA 1
ATOM 602 C C . LYS A 1 79 ? -22.596 14.792 -2.936 1.00 44.28 79 LYS A C 1
ATOM 604 O O . LYS A 1 79 ? -22.556 15.826 -2.274 1.00 44.28 79 LYS A O 1
ATOM 609 N N . SER A 1 80 ? -21.527 14.379 -3.618 1.00 40.97 80 SER A N 1
ATOM 610 C CA . SER A 1 80 ? -20.298 15.177 -3.661 1.00 40.97 80 SER A CA 1
ATOM 611 C C . SER A 1 80 ? -20.173 15.915 -4.996 1.00 40.97 80 SER A C 1
ATOM 613 O O . SER A 1 80 ? -19.765 15.366 -6.014 1.00 40.97 80 SER A O 1
ATOM 615 N N . LYS A 1 81 ? -20.416 17.232 -4.986 1.00 39.78 81 LYS A N 1
ATOM 616 C CA . LYS A 1 81 ? -20.026 18.163 -6.070 1.00 39.78 81 LYS A CA 1
ATOM 617 C C . LYS A 1 81 ? -18.496 18.220 -6.306 1.00 39.78 81 LYS A C 1
ATOM 619 O O . LYS A 1 81 ? -18.008 19.040 -7.072 1.00 39.78 81 LYS A O 1
ATOM 624 N N . PHE A 1 82 ? -17.727 17.336 -5.665 1.00 44.38 82 PHE A N 1
ATOM 625 C CA . PHE A 1 82 ? -16.265 17.294 -5.637 1.00 44.38 82 PHE A CA 1
ATOM 626 C C . PHE A 1 82 ? -15.709 15.975 -6.193 1.00 44.38 82 PHE A C 1
ATOM 628 O O . PHE A 1 82 ? -14.668 15.502 -5.742 1.00 44.38 82 PHE A O 1
ATOM 635 N N . ARG A 1 83 ? -16.392 15.397 -7.194 1.00 50.03 83 ARG A N 1
ATOM 636 C CA . ARG A 1 83 ? -16.047 14.123 -7.863 1.00 50.03 83 ARG A CA 1
ATOM 637 C C . ARG A 1 83 ? -14.601 14.019 -8.370 1.00 50.03 83 ARG A C 1
ATOM 639 O O . ARG A 1 83 ? -14.137 12.915 -8.611 1.00 50.03 83 ARG A O 1
ATOM 646 N N . TYR A 1 84 ? -13.892 15.138 -8.494 1.00 53.47 84 TYR A N 1
ATOM 647 C CA . TYR A 1 84 ? -12.508 15.198 -8.969 1.00 53.47 84 TYR A CA 1
ATOM 648 C C . TYR A 1 84 ? -11.456 15.246 -7.848 1.00 53.47 84 TYR A C 1
ATOM 650 O O . TYR A 1 84 ? -10.265 15.239 -8.135 1.00 53.47 84 TYR A O 1
ATOM 658 N N . ALA A 1 85 ? -11.863 15.338 -6.576 1.00 64.38 85 ALA A N 1
ATOM 659 C CA . ALA A 1 85 ? -10.925 15.533 -5.468 1.00 64.38 85 ALA A CA 1
ATOM 660 C C . ALA A 1 85 ? -10.521 14.242 -4.743 1.00 64.38 85 ALA A C 1
ATOM 662 O O . ALA A 1 85 ? -9.475 14.216 -4.093 1.00 64.38 85 ALA A O 1
ATOM 663 N N . THR A 1 86 ? -11.338 13.188 -4.833 1.00 78.50 86 THR A N 1
ATOM 664 C CA . THR A 1 86 ? -11.091 11.924 -4.131 1.00 78.50 86 THR A CA 1
ATOM 665 C C . THR A 1 86 ? -10.351 10.931 -5.019 1.00 78.50 86 THR A C 1
ATOM 667 O O . THR A 1 86 ? -10.852 10.532 -6.066 1.00 78.50 86 THR A O 1
ATOM 670 N N . LYS A 1 87 ? -9.177 10.503 -4.562 1.00 83.19 87 LYS A N 1
ATOM 671 C CA . LYS A 1 87 ? -8.338 9.469 -5.168 1.00 83.19 87 LYS A CA 1
ATOM 672 C C . LYS A 1 87 ? -8.447 8.184 -4.348 1.00 83.19 87 LYS A C 1
ATOM 674 O O . LYS A 1 87 ? -8.390 8.239 -3.122 1.00 83.19 87 LYS A O 1
ATOM 679 N N . ILE A 1 88 ? -8.558 7.035 -5.013 1.00 86.31 88 ILE A N 1
ATOM 680 C CA . ILE A 1 88 ? -8.355 5.734 -4.364 1.00 86.31 88 ILE A CA 1
ATOM 681 C C . ILE A 1 88 ? -6.845 5.536 -4.226 1.00 86.31 88 ILE A C 1
ATOM 683 O O . ILE A 1 88 ? -6.121 5.555 -5.223 1.00 86.31 88 ILE A O 1
ATOM 687 N N . VAL A 1 89 ? -6.378 5.408 -2.990 1.00 89.75 89 VAL A N 1
ATOM 688 C CA . VAL A 1 89 ? -4.954 5.284 -2.644 1.00 89.75 89 VAL A CA 1
ATOM 689 C C . VAL A 1 89 ? -4.594 3.888 -2.164 1.00 89.75 89 VAL A C 1
ATOM 691 O O . VAL A 1 89 ? -3.438 3.610 -1.897 1.00 89.75 89 VAL A O 1
ATOM 694 N N . GLY A 1 90 ? -5.555 2.981 -2.083 1.00 90.12 90 GLY A N 1
ATOM 695 C CA . GLY A 1 90 ? -5.271 1.587 -1.807 1.00 90.12 90 GLY A CA 1
ATOM 696 C C . GLY A 1 90 ? -6.537 0.783 -1.624 1.00 90.12 90 GLY A C 1
ATOM 697 O O . GLY A 1 90 ? -7.649 1.319 -1.617 1.00 90.12 90 GLY A O 1
ATOM 698 N N . SER A 1 91 ? -6.359 -0.522 -1.506 1.00 88.19 91 SER A N 1
ATOM 699 C CA . SER A 1 91 ? -7.436 -1.426 -1.166 1.00 88.19 91 SER A CA 1
ATOM 700 C C . SER A 1 91 ? -6.883 -2.626 -0.421 1.00 88.19 91 SER A C 1
ATOM 702 O O . SER A 1 91 ? -5.776 -3.081 -0.694 1.00 88.19 91 SER A O 1
ATOM 704 N N . SER A 1 92 ? -7.631 -3.079 0.576 1.00 88.69 92 SER A N 1
ATOM 705 C CA . SER A 1 92 ? -7.265 -4.210 1.415 1.00 88.69 92 SER A CA 1
ATOM 706 C C . SER A 1 92 ? -8.517 -4.707 2.132 1.00 88.69 92 SER A C 1
ATOM 708 O O . SER A 1 92 ? -9.382 -3.911 2.485 1.00 88.69 92 SER A O 1
ATOM 710 N N . HIS A 1 93 ? -8.650 -6.020 2.303 1.00 86.44 93 HIS A N 1
ATOM 711 C CA . HIS A 1 93 ? -9.751 -6.635 3.056 1.00 86.44 93 HIS A CA 1
ATOM 712 C C . HIS A 1 93 ? -11.184 -6.231 2.645 1.00 86.44 93 HIS A C 1
ATOM 714 O O . HIS A 1 93 ? -12.073 -6.154 3.486 1.00 86.44 93 HIS A O 1
ATOM 720 N N . GLY A 1 94 ? -11.430 -5.959 1.359 1.00 83.94 94 GLY A N 1
ATOM 721 C CA . GLY A 1 94 ? -12.742 -5.489 0.885 1.00 83.94 94 GLY A CA 1
ATOM 722 C C . GLY A 1 94 ? -12.997 -3.990 1.087 1.00 83.94 94 GLY A C 1
ATOM 723 O O . GLY A 1 94 ? -14.044 -3.487 0.685 1.00 83.94 94 GLY A O 1
ATOM 724 N N . TRP A 1 95 ? -12.040 -3.260 1.659 1.00 89.81 95 TRP A N 1
ATOM 725 C CA . TRP A 1 95 ? -12.101 -1.817 1.856 1.00 89.81 95 TRP A CA 1
ATOM 726 C C . TRP A 1 95 ? -11.288 -1.075 0.796 1.00 89.81 95 TRP A C 1
ATOM 728 O O . TRP A 1 95 ? -10.226 -1.522 0.355 1.00 89.81 95 TRP A O 1
ATOM 738 N N . LEU A 1 96 ? -11.784 0.092 0.396 1.00 90.94 96 LEU A N 1
ATOM 739 C CA . LEU A 1 96 ? -11.092 1.070 -0.434 1.00 90.94 96 LEU A CA 1
ATOM 740 C C . LEU A 1 96 ? -10.578 2.195 0.460 1.00 90.94 96 LEU A C 1
ATOM 742 O O . LEU A 1 96 ? -11.369 2.865 1.125 1.00 90.94 96 LEU A O 1
ATOM 746 N N . ALA A 1 97 ? -9.275 2.451 0.435 1.00 92.81 97 ALA A N 1
ATOM 747 C CA . ALA A 1 97 ? -8.705 3.633 1.058 1.00 92.81 97 ALA A CA 1
ATOM 748 C C . ALA A 1 97 ? -8.839 4.826 0.106 1.00 92.81 97 ALA A C 1
ATOM 750 O O . ALA A 1 97 ? -8.364 4.801 -1.034 1.00 92.81 97 ALA A O 1
ATOM 751 N N . CYS A 1 98 ? -9.506 5.873 0.575 1.00 91.12 98 CYS A N 1
ATOM 752 C CA . CYS A 1 98 ? -9.867 7.045 -0.205 1.00 91.12 98 CYS A CA 1
ATOM 753 C C . CYS A 1 98 ? -9.232 8.296 0.400 1.00 91.12 98 CYS A C 1
ATOM 755 O O . CYS A 1 98 ? -9.320 8.523 1.603 1.00 91.12 98 CYS A O 1
ATOM 757 N N . PHE A 1 99 ? -8.650 9.139 -0.452 1.00 89.62 99 PHE A N 1
ATOM 758 C CA . PHE A 1 99 ? -8.023 10.397 -0.064 1.00 89.62 99 PHE A CA 1
ATOM 759 C C . PHE A 1 99 ? -8.634 11.572 -0.820 1.00 89.62 99 PHE A C 1
ATOM 761 O O . PHE A 1 99 ? -8.583 11.619 -2.049 1.00 89.62 99 PHE A O 1
ATOM 768 N N . ASN A 1 100 ? -9.198 12.541 -0.099 1.00 86.50 100 ASN A N 1
ATOM 769 C CA . ASN A 1 100 ? -9.667 13.808 -0.647 1.00 86.50 100 ASN A CA 1
ATOM 770 C C . ASN A 1 100 ? -8.674 14.930 -0.326 1.00 86.50 100 ASN A C 1
ATOM 772 O O . ASN A 1 100 ? -8.724 15.535 0.743 1.00 86.50 100 ASN A O 1
ATOM 776 N N . HIS A 1 101 ? -7.826 15.267 -1.295 1.00 82.69 101 HIS A N 1
ATOM 777 C CA . HIS A 1 101 ? -6.774 16.272 -1.118 1.00 82.69 101 HIS A CA 1
ATOM 778 C C . HIS A 1 101 ? -7.294 17.697 -0.867 1.00 82.69 101 HIS A C 1
ATOM 780 O O . HIS A 1 101 ? -6.564 18.531 -0.340 1.00 82.69 101 HIS A O 1
ATOM 786 N N . ARG A 1 102 ? -8.538 18.020 -1.255 1.00 81.44 102 ARG A N 1
ATOM 787 C CA . ARG A 1 102 ? -9.107 19.364 -1.039 1.00 81.44 102 ARG A CA 1
ATOM 788 C C . ARG A 1 102 ? -9.563 19.573 0.397 1.00 81.44 102 ARG A C 1
ATOM 790 O O . ARG A 1 102 ? -9.458 20.685 0.901 1.00 81.44 102 ARG A O 1
ATOM 797 N N . ARG A 1 103 ? -10.101 18.517 1.009 1.00 84.00 103 ARG A N 1
ATOM 798 C CA . ARG A 1 103 ? -10.617 18.527 2.385 1.00 84.00 103 ARG A CA 1
ATOM 799 C C . ARG A 1 103 ? -9.615 17.968 3.397 1.00 84.00 103 ARG A C 1
ATOM 801 O O . ARG A 1 103 ? -9.890 18.028 4.583 1.00 84.00 103 ARG A O 1
ATOM 808 N N . ASN A 1 104 ? -8.484 17.441 2.920 1.00 86.12 104 ASN A N 1
ATOM 809 C CA . ASN A 1 104 ? -7.540 16.659 3.715 1.00 86.12 104 ASN A CA 1
ATOM 810 C C . ASN A 1 104 ? -8.228 15.503 4.466 1.00 86.12 104 ASN A C 1
ATOM 812 O O . ASN A 1 104 ? -7.970 15.255 5.636 1.00 86.12 104 ASN A O 1
ATOM 816 N N . GLU A 1 105 ? -9.161 14.830 3.788 1.00 89.25 105 GLU A N 1
ATOM 817 C CA . GLU A 1 105 ? -9.938 13.740 4.383 1.00 89.25 105 GLU A CA 1
ATOM 818 C C . GLU A 1 105 ? -9.425 12.393 3.892 1.00 89.25 105 GLU A C 1
ATOM 820 O O . GLU A 1 105 ? -9.364 12.148 2.681 1.00 89.25 105 GLU A O 1
ATOM 825 N N . LEU A 1 106 ? -9.139 11.508 4.842 1.00 92.19 106 LEU A N 1
ATOM 826 C CA . LEU A 1 106 ? -8.847 10.104 4.606 1.00 92.19 106 LEU A CA 1
ATOM 827 C C . LEU A 1 106 ? -9.941 9.247 5.213 1.00 92.19 106 LEU A C 1
ATOM 829 O O . LEU A 1 106 ? -10.432 9.509 6.309 1.00 92.19 106 LEU A O 1
ATOM 833 N N . TYR A 1 107 ? -10.353 8.228 4.476 1.00 93.19 107 TYR A N 1
ATOM 834 C CA . TYR A 1 107 ? -11.336 7.281 4.968 1.00 93.19 107 TYR A CA 1
ATOM 835 C C . TYR A 1 107 ? -11.231 5.950 4.240 1.00 93.19 107 TYR A C 1
ATOM 837 O O . TYR A 1 107 ? -10.846 5.874 3.072 1.00 93.19 107 TYR A O 1
ATOM 845 N N . LEU A 1 108 ? -11.635 4.903 4.940 1.00 93.62 108 LEU A N 1
ATOM 846 C CA . LEU A 1 108 ? -11.905 3.591 4.392 1.00 93.62 108 LEU A CA 1
ATOM 847 C C . LEU A 1 108 ? -13.374 3.545 3.983 1.00 93.62 108 LEU A C 1
ATOM 849 O O . LEU A 1 108 ? -14.254 3.974 4.729 1.00 93.62 108 LEU A O 1
ATOM 853 N N . SER A 1 109 ? -13.652 3.031 2.793 1.00 89.88 109 SER A N 1
ATOM 854 C CA . SER A 1 109 ? -15.008 2.785 2.317 1.00 89.88 109 SER A CA 1
ATOM 855 C C . SER A 1 109 ? -15.141 1.330 1.916 1.00 89.88 109 SER A C 1
ATOM 857 O O . SER A 1 109 ? -14.386 0.849 1.076 1.00 89.88 109 SER A O 1
ATOM 859 N N . ASN A 1 110 ? -16.103 0.633 2.509 1.00 86.81 110 ASN A N 1
ATOM 860 C CA . ASN A 1 110 ? -16.501 -0.680 2.046 1.00 86.81 110 ASN A CA 1
ATOM 861 C C . ASN A 1 110 ? -17.590 -0.462 0.989 1.00 86.81 110 ASN A C 1
ATOM 863 O O . ASN A 1 110 ? -18.703 -0.053 1.331 1.00 86.81 110 ASN A O 1
ATOM 867 N N . PRO A 1 111 ? -17.286 -0.672 -0.299 1.00 75.94 111 PRO A N 1
ATOM 868 C CA . PRO A 1 111 ? -18.212 -0.324 -1.364 1.00 75.94 111 PRO A CA 1
ATOM 869 C C . PRO A 1 111 ? -19.397 -1.303 -1.427 1.00 75.94 111 PRO A C 1
ATOM 871 O O . PRO A 1 111 ? -20.414 -0.987 -2.038 1.00 75.94 111 PRO A O 1
ATOM 874 N N . ILE A 1 112 ? -19.278 -2.458 -0.766 1.00 74.06 112 ILE A N 1
ATOM 875 C CA . ILE A 1 112 ? -20.309 -3.483 -0.670 1.00 74.06 112 ILE A CA 1
ATOM 876 C C . ILE A 1 112 ? -21.313 -3.144 0.440 1.00 74.06 112 ILE A C 1
ATOM 878 O O . ILE A 1 112 ? -22.505 -3.016 0.177 1.00 74.06 112 ILE A O 1
ATOM 882 N N . SER A 1 113 ? -20.841 -2.954 1.675 1.00 78.69 113 SER A N 1
ATOM 883 C CA . SER A 1 113 ? -21.723 -2.649 2.813 1.00 78.69 113 SER A CA 1
ATOM 884 C C . SER A 1 113 ? -22.135 -1.175 2.876 1.00 78.69 113 SER A C 1
ATOM 886 O O . SER A 1 113 ? -23.029 -0.798 3.634 1.00 78.69 113 SER A O 1
ATOM 888 N N . GLY A 1 114 ? -21.464 -0.307 2.115 1.00 76.69 114 GLY A N 1
ATOM 889 C CA . GLY A 1 114 ? -21.618 1.144 2.197 1.00 76.69 114 GLY A CA 1
ATOM 890 C C . GLY A 1 114 ? -21.054 1.749 3.487 1.00 76.69 114 GLY A C 1
ATOM 891 O O . GLY A 1 114 ? -21.227 2.949 3.712 1.00 76.69 114 GLY A O 1
ATOM 892 N N . ARG A 1 115 ? -20.389 0.949 4.335 1.00 85.75 115 ARG A N 1
ATOM 893 C CA . ARG A 1 115 ? -19.747 1.434 5.562 1.00 85.75 115 ARG A CA 1
ATOM 894 C C . ARG A 1 115 ? -18.567 2.340 5.231 1.00 85.75 115 ARG A C 1
ATOM 896 O O . ARG A 1 115 ? -17.885 2.184 4.212 1.00 85.75 115 ARG A O 1
ATOM 903 N N . ARG A 1 116 ? -18.322 3.290 6.129 1.00 90.00 116 ARG A N 1
ATOM 904 C CA . ARG A 1 116 ? -17.220 4.241 6.050 1.00 90.00 116 ARG A CA 1
ATOM 905 C C . ARG A 1 116 ? -16.587 4.399 7.424 1.00 90.00 116 ARG A C 1
ATOM 907 O O . ARG A 1 116 ? -17.306 4.655 8.380 1.00 90.00 116 ARG A O 1
ATOM 914 N N . VAL A 1 117 ? -15.262 4.334 7.472 1.00 92.81 117 VAL A N 1
ATOM 915 C CA . VAL A 1 117 ? -14.457 4.604 8.669 1.00 92.81 117 VAL A CA 1
ATOM 916 C C . VAL A 1 117 ? -13.509 5.744 8.339 1.00 92.81 117 VAL A C 1
ATOM 918 O O . VAL A 1 117 ? -12.822 5.696 7.320 1.00 92.81 117 VAL A O 1
ATOM 921 N N . ASN A 1 118 ? -13.515 6.808 9.137 1.00 93.62 118 ASN A N 1
ATOM 922 C CA . ASN A 1 118 ? -12.597 7.922 8.920 1.00 93.62 118 ASN A CA 1
ATOM 923 C C . ASN A 1 118 ? -11.218 7.562 9.476 1.00 93.62 118 ASN A C 1
ATOM 925 O O . ASN A 1 118 ? -11.117 6.913 10.509 1.00 93.62 118 ASN A O 1
ATOM 929 N N . LEU A 1 119 ? -10.174 7.986 8.774 1.00 94.88 119 LEU A N 1
ATOM 930 C CA . LEU A 1 119 ? -8.797 7.897 9.244 1.00 94.88 119 LEU A CA 1
ATOM 931 C C . LEU A 1 119 ? -8.333 9.292 9.689 1.00 94.88 119 LEU A C 1
ATOM 933 O O . LEU A 1 119 ? -8.906 10.288 9.226 1.00 94.88 119 LEU A O 1
ATOM 937 N N . PRO A 1 120 ? -7.292 9.381 10.533 1.00 93.75 120 PRO A N 1
ATOM 938 C CA . PRO A 1 120 ? -6.676 10.649 10.890 1.00 93.75 120 PRO A CA 1
ATOM 939 C C . PRO A 1 120 ? -6.307 11.490 9.657 1.00 93.75 120 PRO A C 1
ATOM 941 O O . PRO A 1 120 ? -5.861 10.935 8.641 1.00 93.75 120 PRO A O 1
ATOM 944 N N . PRO A 1 121 ? -6.477 12.823 9.711 1.00 90.00 121 PRO A N 1
ATOM 945 C CA . PRO A 1 121 ? -5.964 13.705 8.673 1.00 90.00 121 PRO A CA 1
ATOM 946 C C . PRO A 1 121 ? -4.434 13.649 8.652 1.00 90.00 121 PRO A C 1
ATOM 948 O O . PRO A 1 121 ? -3.795 13.215 9.607 1.00 90.00 121 PRO A O 1
ATOM 951 N N . ILE A 1 122 ? -3.840 14.105 7.556 1.00 86.88 122 ILE A N 1
ATOM 952 C CA . ILE A 1 122 ? -2.384 14.169 7.444 1.00 86.88 122 ILE A CA 1
ATOM 953 C C . ILE A 1 122 ? -1.929 15.591 7.669 1.00 86.88 122 ILE A C 1
ATOM 955 O O . ILE A 1 122 ? -2.408 16.505 6.992 1.00 86.88 122 ILE A O 1
ATOM 959 N N . ASP A 1 123 ? -0.968 15.764 8.565 1.00 84.62 123 ASP A N 1
ATOM 960 C CA . ASP A 1 123 ? -0.277 17.031 8.706 1.00 84.62 123 ASP A CA 1
ATOM 961 C C . ASP A 1 123 ? 0.802 17.156 7.623 1.00 84.62 123 ASP A C 1
ATOM 963 O O . ASP A 1 123 ? 1.924 16.678 7.754 1.00 84.62 123 ASP A O 1
ATOM 967 N N . MET A 1 124 ? 0.421 17.720 6.476 1.00 79.75 124 MET A N 1
ATOM 968 C CA . MET A 1 124 ? 1.348 18.023 5.390 1.00 79.75 124 MET A CA 1
ATOM 969 C C . MET A 1 124 ? 0.974 19.337 4.697 1.00 79.75 124 MET A C 1
ATOM 971 O O . MET A 1 124 ? -0.215 19.647 4.532 1.00 79.75 124 MET A O 1
ATOM 975 N N . PRO A 1 125 ? 1.965 20.088 4.173 1.00 81.44 125 PRO A N 1
ATOM 976 C CA . PRO A 1 125 ? 1.696 21.294 3.403 1.00 81.44 125 PRO A CA 1
ATOM 977 C C . PRO A 1 125 ? 0.767 21.029 2.209 1.00 81.44 125 PRO A C 1
ATOM 979 O O . PRO A 1 125 ? 0.901 20.043 1.477 1.00 81.44 125 PRO A O 1
ATOM 982 N N . LYS A 1 126 ? -0.156 21.965 1.945 1.00 79.56 126 LYS A N 1
ATOM 983 C CA . LYS A 1 126 ? -1.159 21.847 0.864 1.00 79.56 126 LYS A CA 1
ATOM 984 C C . LYS A 1 126 ? -0.548 21.596 -0.521 1.00 79.56 126 LYS A C 1
ATOM 986 O O . LYS A 1 126 ? -1.207 20.998 -1.371 1.00 79.56 126 LYS A O 1
ATOM 991 N N . SER A 1 127 ? 0.680 22.055 -0.764 1.00 78.12 127 SER A N 1
ATOM 992 C CA . SER A 1 127 ? 1.429 21.794 -1.999 1.00 78.12 127 SER A CA 1
ATOM 993 C C . SER A 1 127 ? 1.670 20.295 -2.218 1.00 78.12 127 SER A C 1
ATOM 995 O O . SER A 1 127 ? 1.421 19.803 -3.320 1.00 78.12 127 SER A O 1
ATOM 997 N N . TYR A 1 128 ? 2.054 19.554 -1.175 1.00 76.12 128 TYR A N 1
ATOM 998 C CA . TYR A 1 128 ? 2.264 18.105 -1.232 1.00 76.12 128 TYR A CA 1
ATOM 999 C C . TYR A 1 128 ? 0.949 17.338 -1.369 1.00 76.12 128 TYR A C 1
ATOM 1001 O O . TYR A 1 128 ? 0.848 16.429 -2.194 1.00 76.12 128 TYR A O 1
ATOM 1009 N N . LEU A 1 129 ? -0.106 17.756 -0.656 1.00 78.19 129 LEU A N 1
ATOM 1010 C CA . LEU A 1 129 ? -1.437 17.149 -0.796 1.00 78.19 129 LEU A CA 1
ATOM 1011 C C . LEU A 1 129 ? -1.948 17.235 -2.247 1.00 78.19 129 LEU A C 1
ATOM 1013 O O . LEU A 1 129 ? -2.504 16.266 -2.766 1.00 78.19 129 LEU A O 1
ATOM 1017 N N . ARG A 1 130 ? -1.708 18.367 -2.930 1.00 71.25 130 ARG A N 1
ATOM 1018 C CA . ARG A 1 130 ? -2.086 18.573 -4.342 1.00 71.25 130 ARG A CA 1
ATOM 1019 C C . ARG A 1 130 ? -1.274 17.728 -5.326 1.00 71.25 130 ARG A C 1
ATOM 1021 O O . ARG A 1 130 ? -1.844 17.289 -6.316 1.00 71.25 130 ARG A O 1
ATOM 1028 N N . ARG A 1 131 ? 0.002 17.441 -5.047 1.00 68.94 131 ARG A N 1
ATOM 1029 C CA . ARG A 1 131 ? 0.881 16.591 -5.884 1.00 68.94 131 ARG A CA 1
ATOM 1030 C C . ARG A 1 131 ? 0.683 15.085 -5.647 1.00 68.94 131 ARG A C 1
ATOM 1032 O O . ARG A 1 131 ? 1.574 14.270 -5.874 1.00 68.94 131 ARG A O 1
ATOM 1039 N N . GLY A 1 132 ? -0.503 14.696 -5.176 1.00 67.06 132 GLY A N 1
ATOM 1040 C CA . GLY A 1 132 ? -0.846 13.299 -4.935 1.00 67.06 132 GLY A CA 1
ATOM 1041 C C . GLY A 1 132 ? -0.250 12.739 -3.647 1.00 67.06 132 GLY A C 1
ATOM 1042 O O . GLY A 1 132 ? 0.126 11.570 -3.651 1.00 67.06 132 GLY A O 1
ATOM 1043 N N . GLY A 1 133 ? -0.214 13.560 -2.586 1.00 78.44 133 GLY A N 1
ATOM 1044 C CA . GLY A 1 133 ? 0.445 13.361 -1.287 1.00 78.44 133 GLY A CA 1
ATOM 1045 C C . GLY A 1 133 ? 0.339 11.988 -0.618 1.00 78.44 133 GLY A C 1
ATOM 1046 O O . GLY A 1 133 ? 1.156 11.698 0.244 1.00 78.44 133 GLY A O 1
ATOM 1047 N N . ILE A 1 134 ? -0.590 11.123 -1.037 1.00 88.38 134 ILE A N 1
ATOM 1048 C CA . ILE A 1 134 ? -0.654 9.724 -0.611 1.00 88.38 134 ILE A CA 1
ATOM 1049 C C . ILE A 1 134 ? -0.511 8.758 -1.782 1.00 88.38 134 ILE A C 1
ATOM 1051 O O . ILE A 1 134 ? -1.201 8.859 -2.813 1.00 88.38 134 ILE A O 1
ATOM 1055 N N . LYS A 1 135 ? 0.409 7.806 -1.595 1.00 88.00 135 LYS A N 1
ATOM 1056 C CA . LYS A 1 135 ? 0.782 6.792 -2.579 1.00 88.00 135 LYS A CA 1
ATOM 1057 C C . LYS A 1 135 ? 0.059 5.478 -2.324 1.00 88.00 135 LYS A C 1
ATOM 1059 O O . LYS A 1 135 ? -0.543 4.965 -3.266 1.00 88.00 135 LYS A O 1
ATOM 1064 N N . LYS A 1 136 ? 0.086 4.975 -1.085 1.00 92.69 136 LYS A N 1
ATOM 1065 C CA . LYS A 1 136 ? -0.489 3.674 -0.718 1.00 92.69 136 LYS A CA 1
ATOM 1066 C C . LYS A 1 136 ? -1.066 3.695 0.700 1.00 92.69 136 LYS A C 1
ATOM 1068 O O . LYS A 1 136 ? -0.442 4.254 1.594 1.00 92.69 136 LYS A O 1
ATOM 1073 N N . ILE A 1 137 ? -2.236 3.084 0.898 1.00 95.31 137 ILE A N 1
ATOM 1074 C CA . ILE A 1 137 ? -2.792 2.758 2.223 1.00 95.31 137 ILE A CA 1
ATOM 1075 C C . ILE A 1 137 ? -3.341 1.332 2.205 1.00 95.31 137 ILE A C 1
ATOM 1077 O O . ILE A 1 137 ? -4.085 0.973 1.290 1.00 95.31 137 ILE A O 1
ATOM 1081 N N . ILE A 1 138 ? -3.025 0.540 3.227 1.00 95.31 138 ILE A N 1
ATOM 1082 C CA . ILE A 1 138 ? -3.641 -0.773 3.472 1.00 95.31 138 ILE A CA 1
ATOM 1083 C C . ILE A 1 138 ? -4.138 -0.857 4.917 1.00 95.31 138 ILE A C 1
ATOM 1085 O O . ILE A 1 138 ? -3.751 -0.052 5.760 1.00 95.31 138 ILE A O 1
ATOM 1089 N N . ILE A 1 139 ? -4.971 -1.855 5.197 1.00 95.50 139 ILE A N 1
ATOM 1090 C CA . ILE A 1 139 ? -5.333 -2.262 6.558 1.00 95.50 139 ILE A CA 1
ATOM 1091 C C . ILE A 1 139 ? -4.856 -3.687 6.830 1.00 95.50 139 ILE A C 1
ATOM 1093 O O . ILE A 1 139 ? -4.815 -4.496 5.893 1.00 95.50 139 ILE A O 1
ATOM 1097 N N . SER A 1 140 ? -4.493 -3.962 8.085 1.00 94.00 140 SER A N 1
ATOM 1098 C CA . SER A 1 140 ? -3.964 -5.254 8.542 1.00 94.00 140 SER A CA 1
ATOM 1099 C C . SER A 1 140 ? -5.019 -6.359 8.623 1.00 94.00 140 SER A C 1
ATOM 1101 O O . SER A 1 140 ? -4.685 -7.525 8.440 1.00 94.00 140 SER A O 1
ATOM 1103 N N . CYS A 1 141 ? -6.290 -6.009 8.840 1.00 90.44 141 CYS A N 1
ATOM 1104 C CA . CYS A 1 141 ? -7.387 -6.969 8.938 1.00 90.44 141 CYS A CA 1
ATOM 1105 C C . CYS A 1 141 ? -8.670 -6.451 8.263 1.00 90.44 141 CYS A C 1
ATOM 1107 O O . CYS A 1 141 ? -8.704 -5.360 7.693 1.00 90.44 141 CYS A O 1
ATOM 1109 N N . SER A 1 142 ? -9.731 -7.265 8.263 1.00 89.88 142 SER A N 1
ATOM 1110 C CA . SER A 1 142 ? -11.012 -6.939 7.614 1.00 89.88 142 SER A CA 1
ATOM 1111 C C . SER A 1 142 ? -11.952 -6.063 8.415 1.00 89.88 142 SER A C 1
ATOM 1113 O O . SER A 1 142 ? -12.872 -5.488 7.823 1.00 89.88 142 SER A O 1
ATOM 1115 N N . ASP A 1 143 ? -11.722 -5.961 9.718 1.00 92.69 143 ASP A N 1
ATOM 1116 C CA . ASP A 1 143 ? -12.495 -5.100 10.594 1.00 92.69 143 ASP A CA 1
ATOM 1117 C C . ASP A 1 143 ? -11.670 -3.871 10.998 1.00 92.69 143 ASP A C 1
ATOM 1119 O O . ASP A 1 143 ? -10.899 -3.938 11.954 1.00 92.69 143 ASP A O 1
ATOM 1123 N N . PRO A 1 144 ? -11.798 -2.744 10.277 1.00 92.94 144 PRO A N 1
ATOM 1124 C CA . PRO A 1 144 ? -11.041 -1.540 10.592 1.00 92.94 144 PRO A CA 1
ATOM 1125 C C . PRO A 1 144 ? -11.392 -0.923 11.945 1.00 92.94 144 PRO A C 1
ATOM 1127 O O . PRO A 1 144 ? -10.609 -0.123 12.443 1.00 92.94 144 PRO A O 1
ATOM 1130 N N . GLU A 1 145 ? -12.541 -1.264 12.530 1.00 91.69 145 GLU A N 1
ATOM 1131 C CA . GLU A 1 145 ? -12.966 -0.741 13.833 1.00 91.69 145 GLU A CA 1
ATOM 1132 C C . GLU A 1 145 ? -12.454 -1.596 15.004 1.00 91.69 145 GLU A C 1
ATOM 1134 O O . GLU A 1 145 ? -12.646 -1.222 16.157 1.00 91.69 145 GLU A O 1
ATOM 1139 N N . SER A 1 146 ? -11.746 -2.697 14.729 1.00 92.62 146 SER A N 1
ATOM 1140 C CA . SER A 1 146 ? -11.011 -3.441 15.753 1.00 92.62 146 SER A CA 1
ATOM 1141 C C . SER A 1 146 ? -9.813 -2.636 16.268 1.00 92.62 146 SER A C 1
ATOM 1143 O O . SER A 1 146 ? -9.075 -2.021 15.491 1.00 92.62 146 SER A O 1
ATOM 1145 N N . GLU A 1 147 ? -9.563 -2.698 17.578 1.00 90.50 147 GLU A N 1
ATOM 1146 C CA . GLU A 1 147 ? -8.383 -2.103 18.222 1.00 90.50 147 GLU A CA 1
ATOM 1147 C C . GLU A 1 147 ? -7.065 -2.756 17.770 1.00 90.50 147 GLU A C 1
ATOM 1149 O O . GLU A 1 147 ? -5.995 -2.155 17.876 1.00 90.50 147 GLU A O 1
ATOM 1154 N N . GLU A 1 148 ? -7.128 -3.962 17.204 1.00 91.06 148 GLU A N 1
ATOM 1155 C CA . GLU A 1 148 ? -5.986 -4.676 16.622 1.00 91.06 148 GLU A CA 1
ATOM 1156 C C . GLU A 1 148 ? -5.727 -4.272 15.164 1.00 91.06 148 GLU A C 1
ATOM 1158 O O . GLU A 1 148 ? -4.655 -4.535 14.611 1.00 91.06 148 GLU A O 1
ATOM 1163 N N . CYS A 1 149 ? -6.684 -3.597 14.517 1.00 93.94 149 CYS A N 1
ATOM 1164 C CA . CYS A 1 149 ? -6.490 -3.140 13.153 1.00 93.94 149 CYS A CA 1
ATOM 1165 C C . CYS A 1 149 ? -5.449 -2.019 13.106 1.00 93.94 149 CYS A C 1
ATOM 1167 O O . CYS A 1 149 ? -5.459 -1.065 13.887 1.00 93.94 149 CYS A O 1
ATOM 1169 N N . ARG A 1 150 ? -4.565 -2.105 12.118 1.00 94.81 150 ARG A N 1
ATOM 1170 C CA . ARG A 1 150 ? -3.607 -1.068 11.754 1.00 94.81 150 ARG A CA 1
ATOM 1171 C C . ARG A 1 150 ? -3.942 -0.603 10.352 1.00 94.81 150 ARG A C 1
ATOM 1173 O O . ARG A 1 150 ? -3.986 -1.415 9.428 1.00 94.81 150 ARG A O 1
ATOM 1180 N N . ALA A 1 151 ? -4.186 0.691 10.183 1.00 96.12 151 ALA A N 1
ATOM 1181 C CA . ALA A 1 151 ? -4.113 1.308 8.867 1.00 96.12 151 ALA A CA 1
ATOM 1182 C C . ALA A 1 151 ? -2.674 1.771 8.665 1.00 96.12 151 ALA A C 1
ATOM 1184 O O . ALA A 1 151 ? -2.154 2.512 9.488 1.00 96.12 151 ALA A O 1
ATOM 1185 N N . ILE A 1 152 ? -2.032 1.320 7.593 1.00 96.00 152 ILE A N 1
ATOM 1186 C CA . ILE A 1 152 ? -0.637 1.640 7.282 1.00 96.00 152 ILE A CA 1
ATOM 1187 C C . ILE A 1 152 ? -0.621 2.454 5.996 1.00 96.00 152 ILE A C 1
ATOM 1189 O O . ILE A 1 152 ? -1.240 2.057 5.002 1.00 96.00 152 ILE A O 1
ATOM 1193 N N . MET A 1 153 ? 0.070 3.588 6.018 1.00 94.31 153 MET A N 1
ATOM 1194 C CA . MET A 1 153 ? 0.177 4.513 4.903 1.00 94.31 153 MET A CA 1
ATOM 1195 C C . MET A 1 153 ? 1.613 4.738 4.462 1.00 94.31 153 MET A C 1
ATOM 1197 O O . MET A 1 153 ? 2.564 4.608 5.225 1.00 94.31 153 MET A O 1
ATOM 1201 N N . PHE A 1 154 ? 1.712 5.182 3.219 1.00 89.38 154 PHE A N 1
ATOM 1202 C CA . PHE A 1 154 ? 2.931 5.633 2.587 1.00 89.38 154 PHE A CA 1
ATOM 1203 C C . PHE A 1 154 ? 2.634 6.860 1.740 1.00 89.38 154 PHE A C 1
ATOM 1205 O O . PHE A 1 154 ? 1.760 6.843 0.852 1.00 89.38 154 PHE A O 1
ATOM 1212 N N . ASN A 1 155 ? 3.324 7.947 2.063 1.00 86.06 155 ASN A N 1
ATOM 1213 C CA . ASN A 1 155 ? 3.051 9.259 1.501 1.00 86.06 155 ASN A CA 1
ATOM 1214 C C . ASN A 1 155 ? 4.010 9.619 0.351 1.00 86.06 155 ASN A C 1
ATOM 1216 O O . ASN A 1 155 ? 4.837 8.825 -0.090 1.00 86.06 155 ASN A O 1
ATOM 1220 N N . HIS A 1 156 ? 3.836 10.812 -0.215 1.00 80.44 156 HIS A N 1
ATOM 1221 C CA . HIS A 1 156 ? 4.684 11.328 -1.294 1.00 80.44 156 HIS A CA 1
ATOM 1222 C C . HIS A 1 156 ? 6.151 11.504 -0.875 1.00 80.44 156 HIS A C 1
ATOM 1224 O O . HIS A 1 156 ? 7.023 11.420 -1.733 1.00 80.44 156 HIS A O 1
ATOM 1230 N N . LEU A 1 157 ? 6.403 11.786 0.402 1.00 81.25 157 LEU A N 1
ATOM 1231 C CA . LEU A 1 157 ? 7.742 11.929 0.976 1.00 81.25 157 LEU A CA 1
ATOM 1232 C C . LEU A 1 157 ? 8.368 10.572 1.313 1.00 81.25 157 LEU A C 1
ATOM 1234 O O . LEU A 1 157 ? 9.433 10.524 1.911 1.00 81.25 157 LEU A O 1
ATOM 1238 N N . TRP A 1 158 ? 7.717 9.476 0.907 1.00 81.94 158 TRP A N 1
ATOM 1239 C CA . TRP A 1 158 ? 8.165 8.113 1.154 1.00 81.94 158 TRP A CA 1
ATOM 1240 C C . TRP A 1 158 ? 8.203 7.743 2.645 1.00 81.94 158 TRP A C 1
ATOM 1242 O O . TRP A 1 158 ? 8.851 6.774 3.042 1.00 81.94 158 TRP A O 1
ATOM 1252 N N . GLU A 1 159 ? 7.470 8.486 3.474 1.00 88.56 159 GLU A N 1
ATOM 1253 C CA . GLU A 1 159 ? 7.348 8.232 4.904 1.00 88.56 159 GLU A CA 1
ATOM 1254 C C . GLU A 1 159 ? 6.304 7.147 5.140 1.00 88.56 159 GLU A C 1
ATOM 1256 O O . GLU A 1 159 ? 5.184 7.198 4.611 1.00 88.56 159 GLU A O 1
ATOM 1261 N N . LEU A 1 160 ? 6.693 6.155 5.935 1.00 92.25 160 LEU A N 1
ATOM 1262 C CA . LEU A 1 160 ? 5.837 5.070 6.372 1.00 92.25 160 LEU A CA 1
ATOM 1263 C C . LEU A 1 160 ? 5.273 5.416 7.745 1.00 92.25 160 LEU A C 1
ATOM 1265 O O . LEU A 1 160 ? 6.018 5.711 8.679 1.00 92.25 160 LEU A O 1
ATOM 1269 N N . ALA A 1 161 ? 3.956 5.345 7.872 1.00 93.12 161 ALA A N 1
ATOM 1270 C CA . ALA A 1 161 ? 3.271 5.620 9.123 1.00 93.12 161 ALA A CA 1
ATOM 1271 C C . ALA A 1 161 ? 2.057 4.711 9.286 1.00 93.12 161 ALA A C 1
ATOM 1273 O O . ALA A 1 161 ? 1.555 4.143 8.313 1.00 93.12 161 ALA A O 1
ATOM 1274 N N . TYR A 1 162 ? 1.555 4.593 10.507 1.00 94.62 162 TYR A N 1
ATOM 1275 C CA . TYR A 1 162 ? 0.350 3.825 10.790 1.00 94.62 162 TYR A CA 1
ATOM 1276 C C . TYR A 1 162 ? -0.542 4.513 11.820 1.00 94.62 162 TYR A C 1
ATOM 1278 O O . TYR A 1 162 ? -0.116 5.417 12.531 1.00 94.62 162 TYR A O 1
ATOM 1286 N N . CYS A 1 163 ? -1.796 4.087 11.889 1.00 94.19 163 CYS A N 1
ATOM 1287 C CA . CYS A 1 163 ? -2.725 4.446 12.953 1.00 94.19 163 CYS A CA 1
ATOM 1288 C C . CYS A 1 163 ? -3.625 3.252 13.301 1.00 94.19 163 CYS A C 1
ATOM 1290 O O . CYS A 1 163 ? -3.594 2.217 12.621 1.00 94.19 163 CYS A O 1
ATOM 1292 N N . CYS A 1 164 ? -4.435 3.395 14.350 1.00 94.25 164 CYS A N 1
ATOM 1293 C CA . CYS A 1 164 ? -5.342 2.359 14.842 1.00 94.25 164 CYS A CA 1
ATOM 1294 C C . CYS A 1 164 ? -6.795 2.832 14.685 1.00 94.25 164 CYS A C 1
ATOM 1296 O O . CYS A 1 164 ? -7.302 3.504 15.580 1.00 94.25 164 CYS A O 1
ATOM 1298 N N . PRO A 1 165 ? -7.490 2.521 13.573 1.00 92.38 165 PRO A N 1
ATOM 1299 C CA . PRO A 1 165 ? -8.768 3.168 13.271 1.00 92.38 165 PRO A CA 1
ATOM 1300 C C . PRO A 1 165 ? -9.898 2.810 14.248 1.00 92.38 165 PRO A C 1
ATOM 1302 O O . PRO A 1 165 ? -10.829 3.596 14.399 1.00 92.38 165 PRO A O 1
ATOM 1305 N N . GLY A 1 166 ? -9.811 1.658 14.923 1.00 88.12 166 GLY A N 1
ATOM 1306 C CA . GLY A 1 166 ? -10.742 1.253 15.980 1.00 88.12 166 GLY A CA 1
ATOM 1307 C C . GLY A 1 166 ? -10.546 1.967 17.317 1.00 88.12 166 GLY A C 1
ATOM 1308 O O . GLY A 1 166 ? -11.448 1.983 18.151 1.00 88.12 166 GLY A O 1
ATOM 1309 N N . ILE A 1 167 ? -9.393 2.605 17.529 1.00 85.81 167 ILE A N 1
ATOM 1310 C CA . ILE A 1 167 ? -9.086 3.295 18.780 1.00 85.81 167 ILE A CA 1
ATOM 1311 C C . ILE A 1 167 ? -9.511 4.757 18.640 1.00 85.81 167 ILE A C 1
ATOM 1313 O O . ILE A 1 167 ? -8.892 5.528 17.911 1.00 85.81 167 ILE A O 1
ATOM 1317 N N . SER A 1 168 ? -10.539 5.169 19.386 1.00 76.94 168 SER A N 1
ATOM 1318 C CA . SER A 1 168 ? -11.084 6.540 19.322 1.00 76.94 168 SER A CA 1
ATOM 1319 C C . SER A 1 168 ? -10.059 7.636 19.655 1.00 76.94 168 SER A C 1
ATOM 1321 O O . SER A 1 168 ? -10.200 8.767 19.195 1.00 76.94 168 SER A O 1
ATOM 1323 N N . SER A 1 169 ? -9.028 7.319 20.445 1.00 77.69 169 SER A N 1
ATOM 1324 C CA . SER A 1 169 ? -7.919 8.229 20.758 1.00 77.69 169 SER A CA 1
ATOM 1325 C C . SER A 1 169 ? -6.813 8.256 19.694 1.00 77.69 169 SER A C 1
ATOM 1327 O O . SER A 1 169 ? -5.927 9.101 19.777 1.00 77.69 169 SER A O 1
ATOM 1329 N N . SER A 1 170 ? -6.847 7.381 18.680 1.00 80.50 170 SER A N 1
ATOM 1330 C CA . SER A 1 170 ? -5.908 7.407 17.552 1.00 80.50 170 SER A CA 1
ATOM 1331 C C . SER A 1 170 ? -6.315 8.511 16.574 1.00 80.50 170 SER A C 1
ATOM 1333 O O . SER A 1 170 ? -6.926 8.274 15.534 1.00 80.50 170 SER A O 1
ATOM 1335 N N . THR A 1 171 ? -6.003 9.754 16.937 1.00 84.06 171 THR A N 1
ATOM 1336 C CA . THR A 1 171 ? -6.310 10.949 16.136 1.00 84.06 171 THR A CA 1
ATOM 1337 C C . THR A 1 171 ? -5.177 11.358 15.203 1.00 84.06 171 THR A C 1
ATOM 1339 O O . THR A 1 171 ? -5.332 12.316 14.448 1.00 84.06 171 THR A O 1
ATOM 1342 N N . GLU A 1 172 ? -4.050 10.646 15.248 1.00 90.06 172 GLU A N 1
ATOM 1343 C CA . GLU A 1 172 ? -2.806 10.987 14.560 1.00 90.06 172 GLU A CA 1
ATOM 1344 C C . GLU A 1 172 ? -2.159 9.749 13.928 1.00 90.06 172 GLU A C 1
ATOM 1346 O O . GLU A 1 172 ? -2.498 8.604 14.246 1.00 90.06 172 GLU A O 1
ATOM 1351 N N . TRP A 1 173 ? -1.232 9.998 13.004 1.00 91.81 173 TRP A N 1
ATOM 1352 C CA . TRP A 1 173 ? -0.401 8.974 12.382 1.00 91.81 173 TRP A CA 1
ATOM 1353 C C . TRP A 1 173 ? 0.925 8.852 13.133 1.00 91.81 173 TRP A C 1
ATOM 1355 O O . TRP A 1 173 ? 1.616 9.845 13.337 1.00 91.81 173 TRP A O 1
ATOM 1365 N N . THR A 1 174 ? 1.310 7.630 13.488 1.00 90.88 174 THR A N 1
ATOM 1366 C CA . THR A 1 174 ? 2.613 7.320 14.078 1.00 90.88 174 THR A CA 1
ATOM 1367 C C . THR A 1 174 ? 3.600 6.974 12.970 1.00 90.88 174 THR A C 1
ATOM 1369 O O . THR A 1 174 ? 3.433 5.969 12.273 1.00 90.88 174 THR A O 1
ATOM 1372 N N . THR A 1 175 ? 4.628 7.803 12.793 1.00 90.31 175 THR A N 1
ATOM 1373 C CA . THR A 1 175 ? 5.705 7.561 11.825 1.00 90.31 175 THR A CA 1
ATOM 1374 C C . THR A 1 175 ? 6.586 6.401 12.283 1.00 90.31 175 THR A C 1
ATOM 1376 O O . THR A 1 175 ? 6.995 6.348 13.439 1.00 90.31 175 THR A O 1
ATOM 1379 N N . ILE A 1 176 ? 6.878 5.474 11.370 1.00 88.69 176 ILE A N 1
ATOM 1380 C CA . ILE A 1 176 ? 7.811 4.365 11.598 1.00 88.69 176 ILE A CA 1
ATOM 1381 C C . ILE A 1 176 ? 9.203 4.786 11.131 1.00 88.69 176 ILE A C 1
ATOM 1383 O O . ILE A 1 176 ? 10.137 4.806 11.925 1.00 88.69 176 ILE A O 1
ATOM 1387 N N . LYS A 1 177 ? 9.341 5.115 9.839 1.00 80.81 177 LYS A N 1
ATOM 1388 C CA . LYS A 1 177 ? 10.627 5.427 9.200 1.00 80.81 177 LYS A CA 1
ATOM 1389 C C . LYS A 1 177 ? 10.414 6.068 7.818 1.00 80.81 177 LYS A C 1
ATOM 1391 O O . LYS A 1 177 ? 9.355 5.918 7.199 1.00 80.81 177 LYS A O 1
ATOM 1396 N N . GLU A 1 178 ? 11.420 6.787 7.336 1.00 81.75 178 GLU A N 1
ATOM 1397 C CA . GLU A 1 178 ? 11.406 7.510 6.057 1.00 81.75 178 GLU A CA 1
ATOM 1398 C C . GLU A 1 178 ? 11.959 6.662 4.896 1.00 81.75 178 GLU A C 1
ATOM 1400 O O . GLU A 1 178 ? 12.591 5.629 5.113 1.00 81.75 178 GLU A O 1
ATOM 1405 N N . ASN A 1 179 ? 11.746 7.119 3.658 1.00 81.62 179 ASN A N 1
ATOM 1406 C CA . ASN A 1 179 ? 12.315 6.548 2.431 1.00 81.62 179 ASN A CA 1
ATOM 1407 C C . ASN A 1 179 ? 11.971 5.077 2.156 1.00 81.62 179 ASN A C 1
ATOM 1409 O O . ASN A 1 179 ? 12.841 4.302 1.793 1.00 81.62 179 ASN A O 1
ATOM 1413 N N . HIS A 1 180 ? 10.713 4.659 2.265 1.00 84.25 180 HIS A N 1
ATOM 1414 C CA . HIS A 1 180 ? 10.328 3.323 1.786 1.00 84.25 180 HIS A CA 1
ATOM 1415 C C . HIS A 1 180 ? 10.068 3.326 0.275 1.00 84.25 180 HIS A C 1
ATOM 1417 O O . HIS A 1 180 ? 9.913 4.379 -0.331 1.00 84.25 180 HIS A O 1
ATOM 1423 N N . ASN A 1 181 ? 10.006 2.143 -0.332 1.00 85.31 181 ASN A N 1
ATOM 1424 C CA . ASN A 1 181 ? 9.639 1.924 -1.734 1.00 85.31 181 ASN A CA 1
ATOM 1425 C C . ASN A 1 181 ? 8.280 1.222 -1.854 1.00 85.31 181 ASN A C 1
ATOM 1427 O O . ASN A 1 181 ? 7.458 1.587 -2.697 1.00 85.31 181 ASN A O 1
ATOM 1431 N N . ASP A 1 182 ? 8.044 0.216 -1.010 1.00 90.94 182 ASP A N 1
ATOM 1432 C CA . ASP A 1 182 ? 6.788 -0.528 -0.937 1.00 90.94 182 ASP A CA 1
ATOM 1433 C C . ASP A 1 182 ? 6.631 -1.201 0.435 1.00 90.94 182 ASP A C 1
ATOM 1435 O O . ASP A 1 182 ? 7.596 -1.333 1.188 1.00 90.94 182 ASP A O 1
ATOM 1439 N N . PHE A 1 183 ? 5.411 -1.632 0.756 1.00 94.19 183 PHE A N 1
ATOM 1440 C CA . PHE A 1 183 ? 5.114 -2.382 1.976 1.00 94.19 183 PHE A CA 1
ATOM 1441 C C . PHE A 1 183 ? 3.886 -3.282 1.830 1.00 94.19 183 PHE A C 1
ATOM 1443 O O . PHE A 1 183 ? 2.972 -2.997 1.049 1.00 94.19 183 PHE A O 1
ATOM 1450 N N . VAL A 1 184 ? 3.812 -4.338 2.634 1.00 95.00 184 VAL A N 1
ATOM 1451 C CA . VAL A 1 184 ? 2.647 -5.220 2.734 1.00 95.00 184 VAL A CA 1
ATOM 1452 C C . VAL A 1 184 ? 2.509 -5.754 4.153 1.00 95.00 184 VAL A C 1
ATOM 1454 O O . VAL A 1 184 ? 3.500 -6.030 4.816 1.00 95.00 184 VAL A O 1
ATOM 1457 N N . TYR A 1 185 ? 1.278 -5.916 4.624 1.00 94.31 185 TYR A N 1
ATOM 1458 C CA . TYR A 1 185 ? 1.018 -6.587 5.892 1.00 94.31 185 TYR A CA 1
ATOM 1459 C C . TYR A 1 185 ? 0.713 -8.063 5.630 1.00 94.31 185 TYR A C 1
ATOM 1461 O O . TYR A 1 185 ? -0.182 -8.367 4.837 1.00 94.31 185 TYR A O 1
ATOM 1469 N N . CYS A 1 186 ? 1.448 -8.966 6.277 1.00 92.62 186 CYS A N 1
ATOM 1470 C CA . CYS A 1 186 ? 1.204 -10.402 6.204 1.00 92.62 186 CYS A CA 1
ATOM 1471 C C . CYS A 1 186 ? 0.493 -10.857 7.477 1.00 92.62 186 CYS A C 1
ATOM 1473 O O . CYS A 1 186 ? 1.111 -10.937 8.534 1.00 92.62 186 CYS A O 1
ATOM 1475 N N . SER A 1 187 ? -0.795 -11.189 7.372 1.00 89.81 187 SER A N 1
ATOM 1476 C CA . SER A 1 187 ? -1.585 -11.653 8.518 1.00 89.81 187 SER A CA 1
ATOM 1477 C C . SER A 1 187 ? -1.071 -12.967 9.101 1.00 89.81 187 SER A C 1
ATOM 1479 O O . SER A 1 187 ? -1.140 -13.150 10.305 1.00 89.81 187 SER A O 1
ATOM 1481 N N . THR A 1 188 ? -0.522 -13.862 8.275 1.00 89.75 188 THR A N 1
ATOM 1482 C CA . THR A 1 188 ? 0.016 -15.153 8.737 1.00 89.75 188 THR A CA 1
ATOM 1483 C C . THR A 1 188 ? 1.236 -14.974 9.633 1.00 89.75 188 THR A C 1
ATOM 1485 O O . THR A 1 188 ? 1.456 -15.768 10.539 1.00 89.75 188 THR A O 1
ATOM 1488 N N . HIS A 1 189 ? 2.041 -13.942 9.375 1.00 88.75 189 HIS A N 1
ATOM 1489 C CA . HIS A 1 189 ? 3.228 -13.649 10.178 1.00 88.75 189 HIS A CA 1
ATOM 1490 C C . HIS A 1 189 ? 2.958 -12.562 11.223 1.00 88.75 189 HIS A C 1
ATOM 1492 O O . HIS A 1 189 ? 3.818 -12.322 12.056 1.00 88.75 189 HIS A O 1
ATOM 1498 N N . GLU A 1 190 ? 1.800 -11.898 11.163 1.00 92.06 190 GLU A N 1
ATOM 1499 C CA . GLU A 1 190 ? 1.431 -10.720 11.962 1.00 92.06 190 GLU A CA 1
ATOM 1500 C C . GLU A 1 190 ? 2.408 -9.536 11.840 1.00 92.06 190 GLU A C 1
ATOM 1502 O O . GLU A 1 190 ? 2.441 -8.646 12.692 1.00 92.06 190 GLU A O 1
ATOM 1507 N N . LEU A 1 191 ? 3.176 -9.484 10.748 1.00 93.88 191 LEU A N 1
ATOM 1508 C CA . LEU A 1 191 ? 4.222 -8.488 10.517 1.00 93.88 191 LEU A CA 1
ATOM 1509 C C . LEU A 1 191 ? 3.919 -7.602 9.308 1.00 93.88 191 LEU A C 1
ATOM 1511 O O . LEU A 1 191 ? 3.360 -8.033 8.292 1.00 93.88 191 LEU A O 1
ATOM 1515 N N . LEU A 1 192 ? 4.361 -6.352 9.410 1.00 95.38 192 LEU A N 1
ATOM 1516 C CA . LEU A 1 192 ? 4.488 -5.436 8.288 1.00 95.38 192 LEU A CA 1
ATOM 1517 C C . LEU A 1 192 ? 5.848 -5.654 7.616 1.00 95.38 192 LEU A C 1
ATOM 1519 O O . LEU A 1 192 ? 6.881 -5.423 8.232 1.00 95.38 192 LEU A O 1
ATOM 1523 N N . PHE A 1 193 ? 5.848 -6.034 6.344 1.00 94.38 193 PHE A N 1
ATOM 1524 C CA . PHE A 1 193 ? 7.060 -6.125 5.536 1.00 94.38 193 PHE A CA 1
ATOM 1525 C C . PHE A 1 193 ? 7.236 -4.868 4.695 1.00 94.38 193 PHE A C 1
ATOM 1527 O O . PHE A 1 193 ? 6.278 -4.409 4.067 1.00 94.38 193 PHE A O 1
ATOM 1534 N N . THR A 1 194 ? 8.445 -4.316 4.659 1.00 93.50 194 THR A N 1
ATOM 1535 C CA . THR A 1 194 ? 8.749 -3.066 3.954 1.00 93.50 194 THR A CA 1
ATOM 1536 C C . THR A 1 194 ? 10.030 -3.200 3.142 1.00 93.50 194 THR A C 1
ATOM 1538 O O . THR A 1 194 ? 10.942 -3.930 3.517 1.00 93.50 194 THR A O 1
ATOM 1541 N N . ILE A 1 195 ? 10.095 -2.500 2.011 1.00 90.44 195 ILE A N 1
ATOM 1542 C CA . ILE A 1 195 ? 11.314 -2.364 1.210 1.00 90.44 195 ILE A CA 1
ATOM 1543 C C . ILE A 1 195 ? 11.788 -0.923 1.346 1.00 90.44 195 ILE A C 1
ATOM 1545 O O . ILE A 1 195 ? 11.005 -0.011 1.075 1.00 90.44 195 ILE A O 1
ATOM 1549 N N . HIS A 1 196 ? 13.053 -0.704 1.692 1.00 86.00 196 HIS A N 1
ATOM 1550 C CA . HIS A 1 196 ? 13.669 0.626 1.695 1.00 86.00 196 HIS A CA 1
ATOM 1551 C C . HIS A 1 196 ? 15.040 0.594 0.995 1.00 86.00 196 HIS A C 1
ATOM 1553 O O . HIS A 1 196 ? 15.684 -0.454 0.974 1.00 86.00 196 HIS A O 1
ATOM 1559 N N . PRO A 1 197 ? 15.505 1.691 0.375 1.00 79.88 197 PRO A N 1
ATOM 1560 C CA . PRO A 1 197 ? 16.837 1.756 -0.199 1.00 79.88 197 PRO A CA 1
ATOM 1561 C C . PRO A 1 197 ? 17.880 1.704 0.922 1.00 79.88 197 PRO A C 1
ATOM 1563 O O . PRO A 1 197 ? 17.694 2.276 2.001 1.00 79.88 197 PRO A O 1
ATOM 1566 N N . ASN A 1 198 ? 18.983 1.010 0.663 1.00 75.81 198 ASN A N 1
ATOM 1567 C CA . ASN A 1 198 ? 20.143 1.012 1.534 1.00 75.81 198 ASN A CA 1
ATOM 1568 C C . ASN A 1 198 ? 20.979 2.267 1.241 1.00 75.81 198 ASN A C 1
ATOM 1570 O O . ASN A 1 198 ? 21.660 2.351 0.219 1.00 75.81 198 ASN A O 1
ATOM 1574 N N . VAL A 1 199 ? 20.896 3.248 2.141 1.00 66.56 199 VAL A N 1
ATOM 1575 C CA . VAL A 1 199 ? 21.539 4.565 1.995 1.00 66.56 199 VAL A CA 1
ATOM 1576 C C . VAL A 1 199 ? 23.060 4.494 2.201 1.00 66.56 199 VAL A C 1
ATOM 1578 O O . VAL A 1 199 ? 23.773 5.411 1.808 1.00 66.56 199 VAL A O 1
ATOM 1581 N N . GLU A 1 200 ? 23.580 3.400 2.767 1.00 64.06 200 GLU A N 1
ATOM 1582 C CA . GLU A 1 200 ? 25.019 3.208 3.000 1.00 64.06 200 GLU A CA 1
ATOM 1583 C C . GLU A 1 200 ? 25.775 2.729 1.745 1.00 64.06 200 GLU A C 1
ATOM 1585 O O . GLU A 1 200 ? 27.006 2.710 1.721 1.00 64.06 200 GLU A O 1
ATOM 1590 N N . SER A 1 201 ? 25.063 2.369 0.669 1.00 54.38 201 SER A N 1
ATOM 1591 C CA . SER A 1 201 ? 25.684 1.944 -0.589 1.00 54.38 201 SER A CA 1
ATOM 1592 C C . SER A 1 201 ? 26.182 3.144 -1.401 1.00 54.38 201 SER A C 1
ATOM 1594 O O . SER A 1 201 ? 25.418 3.814 -2.095 1.00 54.38 201 SER A O 1
ATOM 1596 N N . VAL A 1 202 ? 27.499 3.368 -1.374 1.00 45.94 202 VAL A N 1
ATOM 1597 C CA . VAL A 1 202 ? 28.213 4.384 -2.178 1.00 45.94 202 VAL A CA 1
ATOM 1598 C C . VAL A 1 202 ? 28.067 4.144 -3.696 1.00 45.94 202 VAL A C 1
ATOM 1600 O O . VAL A 1 202 ? 28.243 5.071 -4.482 1.00 45.94 202 VAL A O 1
ATOM 1603 N N . TYR A 1 203 ? 27.710 2.921 -4.122 1.00 47.88 203 TYR A N 1
ATOM 1604 C CA . TYR A 1 203 ? 27.707 2.497 -5.533 1.00 47.88 203 TYR A CA 1
ATOM 1605 C C . TYR A 1 203 ? 26.396 1.860 -6.041 1.00 47.88 203 TYR A C 1
ATOM 1607 O O . TYR A 1 203 ? 26.377 1.252 -7.112 1.00 47.88 203 TYR A O 1
ATOM 1615 N N . GLY A 1 204 ? 25.271 2.070 -5.354 1.00 51.22 204 GLY A N 1
ATOM 1616 C CA . GLY A 1 204 ? 23.947 1.933 -5.971 1.00 51.22 204 GLY A CA 1
ATOM 1617 C C . GLY A 1 204 ? 23.033 0.828 -5.437 1.00 51.22 204 GLY A C 1
ATOM 1618 O O . GLY A 1 204 ? 23.457 -0.101 -4.754 1.00 51.22 204 GLY A O 1
ATOM 1619 N N . ASP A 1 205 ? 21.754 1.039 -5.763 1.00 61.66 205 ASP A N 1
ATOM 1620 C CA . ASP A 1 205 ? 20.493 0.267 -5.730 1.00 61.66 205 ASP A CA 1
ATOM 1621 C C . ASP A 1 205 ? 20.272 -0.9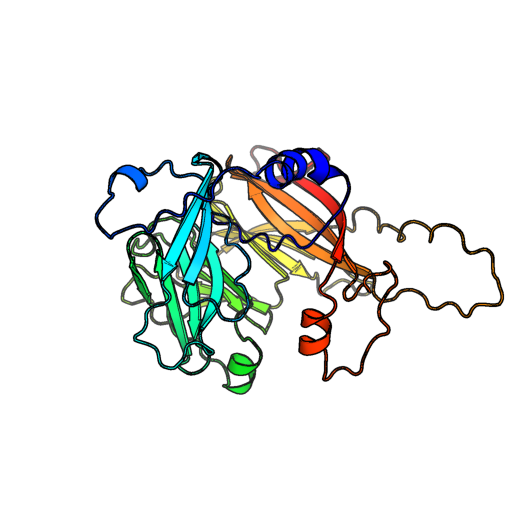19 -4.776 1.00 61.66 205 ASP A C 1
ATOM 1623 O O . ASP A 1 205 ? 19.295 -1.655 -4.957 1.00 61.66 205 ASP A O 1
ATOM 1627 N N . ASN A 1 206 ? 21.102 -1.133 -3.761 1.00 72.50 206 ASN A N 1
ATOM 1628 C CA . ASN A 1 206 ? 20.800 -2.144 -2.756 1.00 72.50 206 ASN A CA 1
ATOM 1629 C C . ASN A 1 206 ? 19.541 -1.726 -1.991 1.00 72.50 206 ASN A C 1
ATOM 1631 O O . ASN A 1 206 ? 19.364 -0.563 -1.626 1.00 72.50 206 ASN A O 1
ATOM 1635 N N . SER A 1 207 ? 18.636 -2.676 -1.786 1.00 82.38 207 SER A N 1
ATOM 1636 C CA . SER A 1 207 ? 17.431 -2.474 -0.984 1.00 82.38 207 SER A CA 1
ATOM 1637 C C . SER A 1 207 ? 17.515 -3.350 0.256 1.00 82.38 207 SER A C 1
ATOM 1639 O O . SER A 1 207 ? 18.158 -4.390 0.249 1.00 82.38 207 SER A O 1
ATOM 1641 N N . MET A 1 208 ? 16.860 -2.939 1.324 1.00 87.38 208 MET A N 1
ATOM 1642 C CA . MET A 1 208 ? 16.659 -3.740 2.520 1.00 87.38 208 MET A CA 1
ATOM 1643 C C . MET A 1 208 ? 15.200 -4.170 2.562 1.00 87.38 208 MET A C 1
ATOM 1645 O O . MET A 1 208 ? 14.308 -3.351 2.321 1.00 87.38 208 MET A O 1
ATOM 1649 N N . LEU A 1 209 ? 14.969 -5.445 2.860 1.00 90.19 209 LEU A N 1
ATOM 1650 C CA . LEU A 1 209 ? 13.664 -5.943 3.268 1.00 90.19 209 LEU A CA 1
ATOM 1651 C C . LEU A 1 209 ? 13.625 -5.960 4.795 1.00 90.19 209 LEU A C 1
ATOM 1653 O O . LEU A 1 209 ? 14.501 -6.550 5.420 1.00 90.19 209 LEU A O 1
ATOM 1657 N N . GLU A 1 210 ? 12.622 -5.330 5.389 1.00 92.06 210 GLU A N 1
ATOM 1658 C CA . GLU A 1 210 ? 12.434 -5.274 6.838 1.00 92.06 210 GLU A CA 1
ATOM 1659 C C . GLU A 1 210 ? 11.090 -5.882 7.234 1.00 92.06 210 GLU A C 1
ATOM 1661 O O . GLU A 1 210 ? 10.111 -5.773 6.498 1.00 92.06 210 GLU A O 1
ATOM 1666 N N . GLY A 1 211 ? 11.044 -6.508 8.408 1.00 93.19 211 GLY A N 1
ATOM 1667 C CA . GLY A 1 211 ? 9.841 -6.992 9.072 1.00 93.19 211 GLY A CA 1
ATOM 1668 C C . GLY A 1 211 ? 9.624 -6.229 10.375 1.00 93.19 211 GLY A C 1
ATOM 1669 O O . GLY A 1 211 ? 10.500 -6.209 11.240 1.00 93.19 211 GLY A O 1
ATOM 1670 N N . TRP A 1 212 ? 8.453 -5.618 10.512 1.00 94.69 212 TRP A N 1
ATOM 1671 C CA . TRP A 1 212 ? 8.073 -4.760 11.627 1.00 94.69 212 TRP A CA 1
ATOM 1672 C C . TRP A 1 212 ? 6.867 -5.330 12.373 1.00 94.69 212 TRP A C 1
ATOM 1674 O O . TRP A 1 212 ? 5.851 -5.670 11.761 1.00 94.69 212 TRP A O 1
ATOM 1684 N N . ASP A 1 213 ? 6.961 -5.386 13.696 1.00 93.75 213 ASP A N 1
ATOM 1685 C CA . ASP A 1 213 ? 5.848 -5.700 14.585 1.00 93.75 213 ASP A CA 1
ATOM 1686 C C . ASP A 1 213 ? 5.154 -4.402 15.020 1.00 93.75 213 ASP A C 1
ATOM 1688 O O . ASP A 1 213 ? 5.774 -3.493 15.574 1.00 93.75 213 ASP A O 1
ATOM 1692 N N . LEU A 1 214 ? 3.852 -4.316 14.736 1.00 92.75 214 LEU A N 1
ATOM 1693 C CA . LEU A 1 214 ? 3.008 -3.152 15.028 1.00 92.75 214 LEU A CA 1
ATOM 1694 C C . LEU A 1 214 ? 1.969 -3.424 16.122 1.00 92.75 214 LEU A C 1
ATOM 1696 O O . LEU A 1 214 ? 1.040 -2.628 16.304 1.00 92.75 214 LEU A O 1
ATOM 1700 N N . ARG A 1 215 ? 2.062 -4.557 16.828 1.00 89.44 215 ARG A N 1
ATOM 1701 C CA . ARG A 1 215 ? 1.080 -4.931 17.855 1.00 89.44 215 ARG A CA 1
ATOM 1702 C C . ARG A 1 215 ? 1.048 -3.906 18.978 1.00 89.44 215 ARG A C 1
ATOM 1704 O O . ARG A 1 215 ? -0.042 -3.495 19.368 1.00 89.44 215 ARG A O 1
ATOM 1711 N N . ASN A 1 216 ? 2.211 -3.415 19.412 1.00 87.31 216 ASN A N 1
ATOM 1712 C CA . ASN A 1 216 ? 2.295 -2.280 20.325 1.00 87.31 216 ASN A CA 1
ATOM 1713 C C . ASN A 1 216 ? 2.190 -0.948 19.550 1.00 87.31 216 ASN A C 1
ATOM 1715 O O . ASN A 1 216 ? 3.161 -0.549 18.905 1.00 87.31 216 ASN A O 1
ATOM 1719 N N . PRO A 1 217 ? 1.061 -0.216 19.644 1.00 79.75 217 PRO A N 1
ATOM 1720 C CA . PRO A 1 217 ? 0.852 1.019 18.888 1.00 79.75 217 PRO A CA 1
ATOM 1721 C C . PRO A 1 217 ? 1.721 2.195 19.364 1.00 79.75 217 PRO A C 1
ATOM 1723 O O . PRO A 1 217 ? 1.753 3.238 18.719 1.00 79.75 217 PRO A O 1
ATOM 1726 N N . LEU A 1 218 ? 2.405 2.059 20.502 1.00 83.38 218 LEU A N 1
ATOM 1727 C CA . LEU A 1 218 ? 3.306 3.082 21.038 1.00 83.38 218 LEU A CA 1
ATOM 1728 C C . LEU A 1 218 ? 4.779 2.770 20.757 1.00 83.38 218 LEU A C 1
ATOM 1730 O O . LEU A 1 218 ? 5.638 3.621 20.971 1.00 83.38 218 LEU A O 1
ATOM 1734 N N . SER A 1 219 ? 5.090 1.550 20.317 1.00 85.69 219 SER A N 1
ATOM 1735 C CA . SER A 1 219 ? 6.465 1.090 20.142 1.00 85.69 219 SER A CA 1
ATOM 1736 C C . SER A 1 219 ? 6.537 0.060 19.010 1.00 85.69 219 SER A C 1
ATOM 1738 O O . SER A 1 219 ? 6.611 -1.140 19.279 1.00 85.69 219 SER A O 1
ATOM 1740 N N . PRO A 1 220 ? 6.463 0.507 17.740 1.00 90.88 220 PRO A N 1
ATOM 1741 C CA . PRO A 1 220 ? 6.706 -0.379 16.609 1.00 90.88 220 PRO A CA 1
ATOM 1742 C C . PRO A 1 220 ? 8.152 -0.883 16.670 1.00 90.88 220 PRO A C 1
ATOM 1744 O O . PRO A 1 220 ? 9.069 -0.100 16.929 1.00 90.88 220 PRO A O 1
ATOM 1747 N N . SER A 1 221 ? 8.370 -2.173 16.427 1.00 93.06 221 SER A N 1
ATOM 1748 C CA . SER A 1 221 ? 9.698 -2.781 16.547 1.00 93.06 221 SER A CA 1
ATOM 1749 C C . SER A 1 221 ? 10.137 -3.464 15.257 1.00 93.06 221 SER A C 1
ATOM 1751 O O . SER A 1 221 ? 9.375 -4.188 14.618 1.00 93.06 221 SER A O 1
ATOM 1753 N N . LEU A 1 222 ? 11.391 -3.225 14.870 1.00 92.50 222 LEU A N 1
ATOM 1754 C CA . LEU A 1 222 ? 12.049 -3.967 13.802 1.00 92.50 222 LEU A CA 1
ATOM 1755 C C . LEU A 1 222 ? 12.428 -5.343 14.354 1.00 92.50 222 LEU A C 1
ATOM 1757 O O . LEU A 1 222 ? 13.273 -5.439 15.243 1.00 92.50 222 LEU A O 1
ATOM 1761 N N . VAL A 1 223 ? 11.798 -6.397 13.843 1.00 92.81 223 VAL A N 1
ATOM 1762 C CA . VAL A 1 223 ? 12.049 -7.774 14.299 1.00 92.81 223 VAL A CA 1
ATOM 1763 C C . VAL A 1 223 ? 13.008 -8.522 13.386 1.00 92.81 223 VAL A C 1
ATOM 1765 O O . VAL A 1 223 ? 13.627 -9.497 13.802 1.00 92.81 223 VAL A O 1
ATOM 1768 N N . TRP A 1 224 ? 13.120 -8.087 12.134 1.00 88.31 224 TRP A N 1
ATOM 1769 C CA . TRP A 1 224 ? 13.926 -8.765 11.135 1.00 88.31 224 TRP A CA 1
ATOM 1770 C C . TRP A 1 224 ? 14.315 -7.809 10.008 1.00 88.31 224 TRP A C 1
ATOM 1772 O O . TRP A 1 224 ? 13.524 -6.950 9.619 1.00 88.31 224 TRP A O 1
ATOM 1782 N N . SER A 1 225 ? 15.511 -7.981 9.453 1.00 88.19 225 SER A N 1
ATOM 1783 C CA . SER A 1 225 ? 15.934 -7.293 8.238 1.00 88.19 225 SER A CA 1
ATOM 1784 C C . SER A 1 225 ? 16.889 -8.157 7.415 1.00 88.19 225 SER A C 1
ATOM 1786 O O . SER A 1 225 ? 17.610 -9.001 7.948 1.00 88.19 225 SER A O 1
ATOM 1788 N N . CYS A 1 226 ? 16.882 -7.964 6.099 1.00 85.06 226 CYS A N 1
ATOM 1789 C CA . CYS A 1 226 ? 17.773 -8.649 5.171 1.00 85.06 226 CYS A CA 1
ATOM 1790 C C . CYS A 1 226 ? 18.157 -7.732 4.016 1.00 85.06 226 CYS A C 1
ATOM 1792 O O . CYS A 1 226 ? 17.316 -7.023 3.453 1.00 85.06 226 CYS A O 1
ATOM 1794 N N . LEU A 1 227 ? 19.440 -7.773 3.663 1.00 84.44 227 LEU A N 1
ATOM 1795 C CA . LEU A 1 227 ? 19.954 -7.100 2.486 1.00 84.44 227 LEU A CA 1
ATOM 1796 C C . LEU A 1 227 ? 19.480 -7.835 1.237 1.00 84.44 227 LEU A C 1
ATOM 1798 O O . LEU A 1 227 ? 19.741 -9.020 1.041 1.00 84.44 227 LEU A O 1
ATOM 1802 N N . ILE A 1 228 ? 18.784 -7.102 0.381 1.00 79.19 228 ILE A N 1
ATOM 1803 C CA . ILE A 1 228 ? 18.474 -7.535 -0.968 1.00 79.19 228 ILE A CA 1
ATOM 1804 C C . ILE A 1 228 ? 19.671 -7.129 -1.829 1.00 79.19 228 ILE A C 1
ATOM 1806 O O . ILE A 1 228 ? 19.708 -6.028 -2.392 1.00 79.19 228 ILE A O 1
ATOM 1810 N N . ASP A 1 229 ? 20.658 -8.018 -1.911 1.00 70.25 229 ASP A N 1
ATOM 1811 C CA . ASP A 1 229 ? 21.724 -7.881 -2.898 1.00 70.25 229 ASP A CA 1
ATOM 1812 C C . ASP A 1 229 ? 21.124 -7.959 -4.303 1.00 70.25 229 ASP A C 1
ATOM 1814 O O . ASP A 1 229 ? 20.141 -8.670 -4.539 1.00 70.25 229 ASP A O 1
ATOM 1818 N N . LYS A 1 230 ? 21.686 -7.192 -5.249 1.00 61.47 230 LYS A N 1
ATOM 1819 C CA . LYS A 1 230 ? 21.276 -7.242 -6.659 1.00 61.47 230 LYS A CA 1
ATOM 1820 C C . LYS A 1 230 ? 21.351 -8.690 -7.151 1.00 61.47 230 LYS A C 1
ATOM 1822 O O . LYS A 1 230 ? 22.408 -9.155 -7.564 1.00 61.47 230 LYS A O 1
ATOM 1827 N N . LEU A 1 231 ? 20.208 -9.370 -7.178 1.00 53.38 231 LEU A N 1
ATOM 1828 C CA . LEU A 1 231 ? 19.997 -10.563 -7.984 1.00 53.38 231 LEU A CA 1
ATOM 1829 C C . LEU A 1 231 ? 20.223 -10.154 -9.436 1.00 53.38 231 LEU A C 1
ATOM 1831 O O . LEU A 1 231 ? 19.361 -9.491 -10.010 1.00 53.38 231 LEU A O 1
ATOM 1835 N N . GLU A 1 232 ? 21.416 -10.479 -9.941 1.00 51.59 232 GLU A N 1
ATOM 1836 C CA . GLU A 1 232 ? 21.962 -10.235 -11.280 1.00 51.59 232 GLU A CA 1
ATOM 1837 C C . GLU A 1 232 ? 21.182 -9.196 -12.090 1.00 51.59 232 GLU A C 1
ATOM 1839 O O . GLU A 1 232 ? 20.104 -9.473 -12.637 1.00 51.59 232 GLU A O 1
ATOM 1844 N N . TYR A 1 233 ? 21.746 -7.985 -12.162 1.00 47.22 233 TYR A N 1
ATOM 1845 C CA . TYR A 1 233 ? 21.256 -6.919 -13.026 1.00 47.22 233 TYR A CA 1
ATOM 1846 C C . TYR A 1 233 ? 21.049 -7.505 -14.425 1.00 47.22 233 TYR A C 1
ATOM 1848 O O . TYR A 1 233 ? 22.007 -7.895 -15.088 1.00 47.22 233 TYR A O 1
ATOM 1856 N N . PHE A 1 234 ? 19.793 -7.611 -14.861 1.00 43.09 234 PHE A N 1
ATOM 1857 C CA . PHE A 1 234 ? 19.529 -7.919 -16.255 1.00 43.09 234 PHE A CA 1
ATOM 1858 C C . PHE A 1 234 ? 20.044 -6.715 -17.036 1.00 43.09 234 PHE A C 1
ATOM 1860 O O . PHE A 1 234 ? 19.453 -5.634 -16.975 1.00 43.09 234 PHE A O 1
ATOM 1867 N N . SER A 1 235 ? 21.138 -6.899 -17.773 1.00 45.94 235 SER A N 1
ATOM 1868 C CA . SER A 1 235 ? 21.325 -6.148 -19.007 1.00 45.94 235 SER A CA 1
ATOM 1869 C C . SER A 1 235 ? 20.014 -6.306 -19.767 1.00 45.94 235 SER A C 1
ATOM 1871 O O . SER A 1 235 ? 19.536 -7.435 -19.926 1.00 45.94 235 SER A O 1
ATOM 1873 N N . ALA A 1 236 ? 19.360 -5.193 -20.113 1.00 44.34 236 ALA A N 1
ATOM 1874 C CA . ALA A 1 236 ? 18.163 -5.242 -20.945 1.00 44.34 236 ALA A CA 1
ATOM 1875 C C . ALA A 1 236 ? 18.434 -6.230 -22.091 1.00 44.34 236 ALA A C 1
ATOM 1877 O O . ALA A 1 236 ? 19.556 -6.207 -22.600 1.00 44.34 236 ALA A O 1
ATOM 1878 N N . PRO A 1 237 ? 17.491 -7.130 -22.435 1.00 44.41 237 PRO A N 1
ATOM 1879 C CA . PRO A 1 237 ? 17.725 -8.102 -23.495 1.00 44.41 237 PRO A CA 1
ATOM 1880 C C . PRO A 1 237 ? 18.286 -7.344 -24.688 1.00 44.41 237 PRO A C 1
ATOM 1882 O O . PRO A 1 237 ? 17.654 -6.364 -25.099 1.00 44.41 237 PRO A O 1
ATOM 1885 N N . ASP A 1 238 ? 19.487 -7.741 -25.129 1.00 42.50 238 ASP A N 1
ATOM 1886 C CA . ASP A 1 238 ? 20.211 -7.094 -26.218 1.00 42.50 238 ASP A CA 1
ATOM 1887 C C . ASP A 1 238 ? 19.190 -6.738 -27.284 1.00 42.50 238 ASP A C 1
ATOM 1889 O O . ASP A 1 238 ? 18.456 -7.608 -27.768 1.00 42.50 238 ASP A O 1
ATOM 1893 N N . SER A 1 239 ? 19.047 -5.435 -27.522 1.00 42.97 239 SER A N 1
ATOM 1894 C CA . SER A 1 239 ? 18.078 -4.877 -28.452 1.00 42.97 239 SER A CA 1
ATOM 1895 C C . SER A 1 239 ? 18.056 -5.748 -29.698 1.00 42.97 239 SER A C 1
ATOM 1897 O O . SER A 1 239 ? 19.080 -5.891 -30.367 1.00 42.97 239 SER A O 1
ATOM 1899 N N . VAL A 1 240 ? 16.906 -6.379 -29.946 1.00 40.22 240 VAL A N 1
ATOM 1900 C CA . VAL A 1 240 ? 16.671 -7.267 -31.083 1.00 40.22 240 VAL A CA 1
ATOM 1901 C C . VAL A 1 240 ? 17.164 -6.563 -32.347 1.00 40.22 240 VAL A C 1
ATOM 1903 O O . VAL A 1 240 ? 16.537 -5.617 -32.806 1.00 40.22 240 VAL A O 1
ATOM 1906 N N . GLY A 1 241 ? 18.317 -7.016 -32.845 1.00 43.25 241 GLY A N 1
ATOM 1907 C CA . GLY A 1 241 ? 18.921 -6.702 -34.137 1.00 43.25 241 GLY A CA 1
ATOM 1908 C C . GLY A 1 241 ? 18.787 -5.264 -34.639 1.00 43.25 241 GLY A C 1
ATOM 1909 O O . GLY A 1 241 ? 17.929 -4.996 -35.473 1.00 43.25 241 GLY A O 1
ATOM 1910 N N . GLN A 1 242 ? 19.719 -4.383 -34.272 1.00 40.97 242 GLN A N 1
ATOM 1911 C CA . GLN A 1 242 ? 20.093 -3.264 -35.142 1.00 40.97 242 GLN A CA 1
ATOM 1912 C C . GLN A 1 242 ? 21.615 -3.191 -35.259 1.00 40.97 242 GLN A C 1
ATOM 1914 O O . GLN A 1 242 ? 22.320 -2.697 -34.388 1.00 40.97 242 GLN A O 1
ATOM 1919 N N . SER A 1 243 ? 22.107 -3.762 -36.355 1.00 38.75 243 SER A N 1
ATOM 1920 C CA . SER A 1 243 ? 23.468 -3.612 -36.859 1.00 38.75 243 SER A CA 1
ATOM 1921 C C . SER A 1 243 ? 23.514 -2.379 -37.760 1.00 38.75 243 SER A C 1
ATOM 1923 O O . SER A 1 243 ? 23.626 -2.497 -38.975 1.00 38.75 243 SER A O 1
ATOM 1925 N N . ASP A 1 244 ? 23.381 -1.194 -37.166 1.00 46.34 244 ASP A N 1
ATOM 1926 C CA . ASP A 1 244 ? 23.664 0.058 -37.869 1.00 46.34 244 ASP A CA 1
ATOM 1927 C C . ASP A 1 244 ? 24.572 0.942 -36.995 1.00 46.34 244 ASP A C 1
ATOM 1929 O O . ASP A 1 244 ? 24.099 1.538 -36.025 1.00 46.34 244 ASP A O 1
ATOM 1933 N N . PRO A 1 245 ? 25.892 0.972 -37.259 1.00 47.41 245 PRO A N 1
ATOM 1934 C CA . PRO A 1 245 ? 26.858 1.711 -36.447 1.00 47.41 245 PRO A CA 1
ATOM 1935 C C . PRO A 1 245 ? 26.750 3.241 -36.582 1.00 47.41 245 PRO A C 1
ATOM 1937 O O . PRO A 1 245 ? 27.393 3.942 -35.803 1.00 47.41 245 PRO A O 1
ATOM 1940 N N . ASP A 1 246 ? 25.927 3.760 -37.504 1.00 48.22 246 ASP A N 1
ATOM 1941 C CA . ASP A 1 246 ? 25.737 5.204 -37.722 1.00 48.22 246 ASP A CA 1
ATOM 1942 C C . ASP A 1 246 ? 24.482 5.786 -37.038 1.00 48.22 246 ASP A C 1
ATOM 1944 O O . ASP A 1 246 ? 24.270 7.002 -37.060 1.00 48.22 246 ASP A O 1
ATOM 1948 N N . GLN A 1 247 ? 23.662 4.967 -36.365 1.00 44.31 247 GLN A N 1
ATOM 1949 C CA . GLN A 1 247 ? 22.606 5.485 -35.491 1.00 44.31 247 GLN A CA 1
ATOM 1950 C C . GLN A 1 247 ? 23.152 5.706 -34.086 1.00 44.31 247 GLN A C 1
ATOM 1952 O O . GLN A 1 247 ? 23.367 4.776 -33.312 1.00 44.31 247 GLN A O 1
ATOM 1957 N N . THR A 1 248 ? 23.363 6.984 -33.775 1.00 39.06 248 THR A N 1
ATOM 1958 C CA . THR A 1 248 ? 23.609 7.543 -32.448 1.00 39.06 248 THR A CA 1
ATOM 1959 C C . THR A 1 248 ? 22.946 6.685 -31.375 1.00 39.06 248 THR A C 1
ATOM 1961 O O . THR A 1 248 ? 21.725 6.547 -31.374 1.00 39.06 248 THR A O 1
ATOM 1964 N N . TYR A 1 249 ? 23.756 6.117 -30.481 1.00 38.91 249 TYR A N 1
ATOM 1965 C CA . TYR A 1 249 ? 23.343 5.388 -29.283 1.00 38.91 249 TYR A CA 1
ATOM 1966 C C . TYR A 1 249 ? 22.300 6.212 -28.503 1.00 38.91 249 TYR A C 1
ATOM 1968 O O . TYR A 1 249 ? 22.624 6.963 -27.585 1.00 38.91 249 TYR A O 1
ATOM 1976 N N . VAL A 1 250 ? 21.017 6.085 -28.842 1.00 41.06 250 VAL A N 1
ATOM 1977 C CA . VAL A 1 250 ? 19.926 6.455 -27.944 1.00 41.06 250 VAL A CA 1
ATOM 1978 C C . VAL A 1 250 ? 19.827 5.285 -26.982 1.00 41.06 250 VAL A C 1
ATOM 1980 O O . VAL A 1 250 ? 18.948 4.430 -27.085 1.00 41.06 250 VAL A O 1
ATOM 1983 N N . SER A 1 251 ? 20.809 5.187 -26.080 1.00 42.72 251 SER A N 1
ATOM 1984 C CA . SER A 1 251 ? 20.732 4.280 -24.945 1.00 42.72 251 SER A CA 1
ATOM 1985 C C . SER A 1 251 ? 19.378 4.524 -24.300 1.00 42.72 251 SER A C 1
ATOM 1987 O O . SER A 1 251 ? 19.074 5.637 -23.869 1.00 42.72 251 SER A O 1
ATOM 1989 N N . CYS A 1 252 ? 18.525 3.506 -24.326 1.00 45.78 252 CYS A N 1
ATOM 1990 C CA . CYS A 1 252 ? 17.178 3.573 -23.797 1.00 45.78 252 CYS A CA 1
ATOM 1991 C C . CYS A 1 252 ? 17.248 3.709 -22.266 1.00 45.78 252 CYS A C 1
ATOM 1993 O O . CYS A 1 252 ? 17.000 2.751 -21.540 1.00 45.78 252 CYS A O 1
ATOM 1995 N N . PHE A 1 253 ? 17.544 4.915 -21.770 1.00 52.62 253 PHE A N 1
ATOM 1996 C CA . PHE A 1 253 ? 17.513 5.308 -20.355 1.00 52.62 253 PHE A CA 1
ATOM 1997 C C . PHE A 1 253 ? 16.107 5.188 -19.734 1.00 52.62 253 PHE A C 1
ATOM 1999 O O . PHE A 1 253 ? 15.918 5.423 -18.545 1.00 52.62 253 PHE A O 1
ATOM 2006 N N . ASN A 1 254 ? 15.115 4.772 -20.527 1.00 57.84 254 ASN A N 1
ATOM 2007 C CA . ASN A 1 254 ? 13.728 4.601 -20.121 1.00 57.84 254 ASN A CA 1
ATOM 2008 C C . ASN A 1 254 ? 13.380 3.237 -19.515 1.00 57.84 254 ASN A C 1
ATOM 2010 O O . ASN A 1 254 ? 12.227 3.031 -19.122 1.00 57.84 254 ASN A O 1
ATOM 2014 N N . HIS A 1 255 ? 14.344 2.317 -19.418 1.00 65.75 255 HIS A N 1
ATOM 2015 C CA . HIS A 1 255 ? 14.165 1.080 -18.667 1.00 65.75 255 HIS A CA 1
ATOM 2016 C C . HIS A 1 255 ? 14.280 1.342 -17.161 1.00 65.75 255 HIS A C 1
ATOM 2018 O O . HIS A 1 255 ? 15.273 1.887 -16.682 1.00 65.75 255 HIS A O 1
ATOM 2024 N N . GLN A 1 256 ? 13.263 0.931 -16.406 1.00 74.06 256 GLN A N 1
ATOM 2025 C CA . GLN A 1 256 ? 13.220 1.064 -14.957 1.00 74.06 256 GLN A CA 1
ATOM 2026 C C . GLN A 1 256 ? 12.906 -0.259 -14.282 1.00 74.06 256 GLN A C 1
ATOM 2028 O O . GLN A 1 256 ? 12.128 -1.075 -14.783 1.00 74.06 256 GLN A O 1
ATOM 2033 N N . THR A 1 257 ? 13.475 -0.410 -13.093 1.00 75.69 25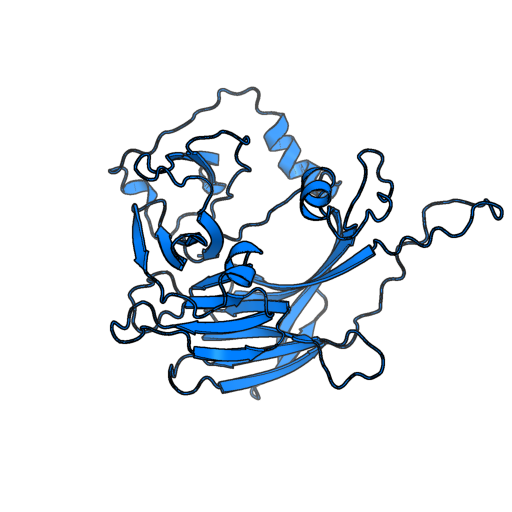7 THR A N 1
ATOM 2034 C CA . THR A 1 257 ? 13.162 -1.501 -12.181 1.00 75.69 257 THR A CA 1
ATOM 2035 C C . THR A 1 257 ? 12.343 -0.948 -11.023 1.00 75.69 257 THR A C 1
ATOM 2037 O O . THR A 1 257 ? 12.662 0.106 -10.476 1.00 75.69 257 THR A O 1
ATOM 2040 N N . GLN A 1 258 ? 11.276 -1.649 -10.651 1.00 83.12 258 GLN A N 1
ATOM 2041 C CA . GLN A 1 258 ? 10.535 -1.383 -9.424 1.00 83.12 258 GLN A CA 1
ATOM 2042 C C . GLN A 1 258 ? 10.378 -2.674 -8.630 1.00 83.12 258 GLN A C 1
ATOM 2044 O O . GLN A 1 258 ? 9.985 -3.701 -9.184 1.00 83.12 258 GLN A O 1
ATOM 2049 N N . ASN A 1 259 ? 10.661 -2.587 -7.335 1.00 85.56 259 ASN A N 1
ATOM 2050 C CA . ASN A 1 259 ? 10.563 -3.703 -6.407 1.00 85.56 259 ASN A CA 1
ATOM 2051 C C . ASN A 1 259 ? 9.240 -3.602 -5.647 1.00 85.56 259 ASN A C 1
ATOM 2053 O O . ASN A 1 259 ? 8.853 -2.513 -5.219 1.00 85.56 259 ASN A O 1
ATOM 2057 N N . TYR A 1 260 ? 8.569 -4.734 -5.474 1.00 89.69 260 TYR A N 1
ATOM 2058 C CA . TYR A 1 260 ? 7.351 -4.846 -4.681 1.00 89.69 260 TYR A CA 1
ATOM 2059 C C . TYR A 1 260 ? 7.463 -6.010 -3.716 1.00 89.69 260 TYR A C 1
ATOM 2061 O O . TYR A 1 260 ? 8.052 -7.038 -4.051 1.00 89.69 260 TYR A O 1
ATOM 2069 N N . VAL A 1 261 ? 6.821 -5.877 -2.563 1.00 91.44 261 VAL A N 1
ATOM 2070 C CA . VAL A 1 261 ? 6.598 -6.997 -1.650 1.00 91.44 261 VAL A CA 1
ATOM 2071 C C . VAL A 1 261 ? 5.114 -7.345 -1.672 1.00 91.44 261 VAL A C 1
ATOM 2073 O O . VAL A 1 261 ? 4.249 -6.475 -1.547 1.00 91.44 261 VAL A O 1
ATOM 2076 N N . VAL A 1 262 ? 4.800 -8.618 -1.895 1.00 92.62 262 VAL A N 1
ATOM 2077 C CA . VAL A 1 262 ? 3.419 -9.098 -2.018 1.00 92.62 262 VAL A CA 1
ATOM 2078 C C . VAL A 1 262 ? 3.194 -10.334 -1.158 1.00 92.62 262 VAL A C 1
ATOM 2080 O O . VAL A 1 262 ? 4.113 -11.109 -0.908 1.00 92.62 262 VAL A O 1
ATOM 2083 N N . VAL A 1 263 ? 1.951 -10.509 -0.713 1.00 91.25 263 VAL A N 1
ATOM 2084 C CA . VAL A 1 263 ? 1.500 -11.666 0.068 1.00 91.25 263 VAL A CA 1
ATOM 2085 C C . VAL A 1 263 ? 0.479 -12.428 -0.773 1.00 91.25 263 VAL A C 1
ATOM 2087 O O . VAL A 1 263 ? -0.420 -11.819 -1.363 1.00 91.25 263 VAL A O 1
ATOM 2090 N N . SER A 1 264 ? 0.642 -13.744 -0.864 1.00 88.38 264 SER A N 1
ATOM 2091 C CA . SER A 1 264 ? -0.319 -14.650 -1.505 1.00 88.38 264 SER A CA 1
ATOM 2092 C C . SER A 1 264 ? -1.581 -14.845 -0.662 1.00 88.38 264 SER A C 1
ATOM 2094 O O . SER A 1 264 ? -1.730 -14.276 0.418 1.00 88.38 264 SER A O 1
ATOM 2096 N N . GLN A 1 265 ? -2.523 -15.651 -1.152 1.00 80.62 265 GLN A N 1
ATOM 2097 C CA . GLN A 1 265 ? -3.719 -15.976 -0.373 1.00 80.62 265 GLN A CA 1
ATOM 2098 C C . GLN A 1 265 ? -3.393 -16.914 0.793 1.00 80.62 265 GLN A C 1
ATOM 2100 O O . GLN A 1 265 ? -4.035 -16.843 1.836 1.00 80.62 265 GLN A O 1
ATOM 2105 N N . GLU A 1 266 ? -2.368 -17.740 0.620 1.00 86.06 266 GLU A N 1
ATOM 2106 C CA . GLU A 1 266 ? -1.867 -18.724 1.572 1.00 86.06 266 GLU A CA 1
ATOM 2107 C C . GLU A 1 266 ? -0.958 -18.091 2.640 1.00 86.06 266 GLU A C 1
ATOM 2109 O O . GLU A 1 266 ? -0.601 -18.740 3.620 1.00 86.06 266 GLU A O 1
ATOM 2114 N N . GLY A 1 267 ? -0.596 -16.814 2.478 1.00 86.25 267 GLY A N 1
ATOM 2115 C CA . GLY A 1 267 ? 0.294 -16.094 3.391 1.00 86.25 267 GLY A CA 1
ATOM 2116 C C . GLY A 1 267 ? 1.775 -16.171 3.025 1.00 86.25 267 GLY A C 1
ATOM 2117 O O . GLY A 1 267 ? 2.593 -15.554 3.700 1.00 86.25 267 GLY A O 1
ATOM 2118 N N . ASP A 1 268 ? 2.127 -16.860 1.937 1.00 90.50 268 ASP A N 1
ATOM 2119 C CA . ASP A 1 268 ? 3.485 -16.824 1.397 1.00 90.50 268 ASP A CA 1
ATOM 2120 C C . ASP A 1 268 ? 3.852 -15.404 0.949 1.00 90.50 268 ASP A C 1
ATOM 2122 O O . ASP A 1 268 ? 3.060 -14.721 0.287 1.00 90.50 268 ASP A O 1
ATOM 2126 N N . LEU A 1 269 ? 5.075 -14.997 1.274 1.00 91.31 269 LEU A N 1
ATOM 2127 C CA . LEU A 1 269 ? 5.656 -13.711 0.913 1.00 91.31 269 LEU A CA 1
ATOM 2128 C C . LEU A 1 269 ? 6.493 -13.830 -0.356 1.00 91.31 269 LEU A C 1
ATOM 2130 O O . LEU A 1 269 ? 7.265 -14.775 -0.523 1.00 91.31 269 LEU A O 1
ATOM 2134 N N . PHE A 1 270 ? 6.386 -12.830 -1.226 1.00 91.81 270 PHE A N 1
ATOM 2135 C CA . PHE A 1 270 ? 7.177 -12.753 -2.446 1.00 91.81 270 PHE A CA 1
ATOM 2136 C C . PHE A 1 270 ? 7.763 -11.361 -2.652 1.00 91.81 270 PHE A C 1
ATOM 2138 O O . PHE A 1 270 ? 7.080 -10.348 -2.479 1.00 91.81 270 PHE A O 1
ATOM 2145 N N . LEU A 1 271 ? 9.013 -11.327 -3.103 1.00 89.31 271 LEU A N 1
ATOM 2146 C CA . LEU A 1 271 ? 9.653 -10.142 -3.658 1.00 89.31 271 LEU A CA 1
ATOM 2147 C C . LEU A 1 271 ? 9.510 -10.177 -5.179 1.00 89.31 271 LEU A C 1
ATOM 2149 O O . LEU A 1 271 ? 9.912 -11.141 -5.832 1.00 89.31 271 LEU A O 1
ATOM 2153 N N . VAL A 1 272 ? 8.938 -9.121 -5.747 1.00 89.81 272 VAL A N 1
ATOM 2154 C CA . VAL A 1 272 ? 8.696 -8.999 -7.185 1.00 89.81 272 VAL A CA 1
ATOM 2155 C C . VAL A 1 272 ? 9.539 -7.868 -7.744 1.00 89.81 272 VAL A C 1
ATOM 2157 O O . VAL A 1 272 ? 9.349 -6.707 -7.387 1.00 89.81 272 VAL A O 1
ATOM 2160 N N . TYR A 1 273 ? 10.412 -8.202 -8.684 1.00 86.38 273 TYR A N 1
ATOM 2161 C CA . TYR A 1 273 ? 11.112 -7.236 -9.516 1.00 86.38 273 TYR A CA 1
ATOM 2162 C C . TYR A 1 273 ? 10.327 -7.046 -10.792 1.00 86.38 273 TYR A C 1
ATOM 2164 O O . TYR A 1 273 ? 10.119 -7.992 -11.548 1.00 86.38 273 TYR A O 1
ATOM 2172 N N . ARG A 1 274 ? 9.902 -5.818 -11.053 1.00 86.94 274 ARG A N 1
ATOM 2173 C CA . ARG A 1 274 ? 9.221 -5.446 -12.284 1.00 86.94 274 ARG A CA 1
ATOM 2174 C C . ARG A 1 274 ? 10.156 -4.624 -13.146 1.00 86.94 274 ARG A C 1
ATOM 2176 O O . ARG A 1 274 ? 10.583 -3.549 -12.740 1.00 86.94 274 ARG A O 1
ATOM 2183 N N . TYR A 1 275 ? 10.358 -5.095 -14.364 1.00 84.38 275 TYR A N 1
ATOM 2184 C CA . TYR A 1 275 ? 11.078 -4.391 -15.411 1.00 84.38 275 TYR A CA 1
ATOM 2185 C C . TYR A 1 275 ? 10.062 -3.732 -16.334 1.00 84.38 275 TYR A C 1
ATOM 2187 O O . TYR A 1 275 ? 9.167 -4.398 -16.874 1.00 84.38 275 TYR A O 1
ATOM 2195 N N . PHE A 1 276 ? 10.140 -2.414 -16.483 1.00 84.12 276 PHE A N 1
ATOM 2196 C CA . PHE A 1 276 ? 9.165 -1.662 -17.261 1.00 84.12 276 PHE A CA 1
ATOM 2197 C C . PHE A 1 276 ? 9.791 -0.480 -17.994 1.00 84.12 276 PHE A C 1
ATOM 2199 O O . PHE A 1 276 ? 10.767 0.110 -17.543 1.00 84.12 276 PHE A O 1
ATOM 2206 N N . TYR A 1 277 ? 9.174 -0.105 -19.111 1.00 83.12 277 TYR A N 1
ATOM 2207 C CA . TYR A 1 277 ? 9.447 1.168 -19.768 1.00 83.12 277 TYR A CA 1
ATOM 2208 C C . TYR A 1 277 ? 8.498 2.224 -19.221 1.00 83.12 277 TYR A C 1
ATOM 2210 O O . TYR A 1 277 ? 7.290 1.977 -19.174 1.00 83.12 277 TYR A O 1
ATOM 2218 N N . ARG A 1 278 ? 9.018 3.393 -18.825 1.00 75.56 278 ARG A N 1
ATOM 2219 C CA . ARG A 1 278 ? 8.183 4.518 -18.355 1.00 75.56 278 ARG A CA 1
ATOM 2220 C C . ARG A 1 278 ? 7.157 4.944 -19.400 1.00 75.56 278 ARG A C 1
ATOM 2222 O O . ARG A 1 278 ? 5.988 5.111 -19.064 1.00 75.56 278 ARG A O 1
ATOM 2229 N N . HIS A 1 279 ? 7.595 5.063 -20.650 1.00 79.94 279 HIS A N 1
ATOM 2230 C CA . HIS A 1 279 ? 6.772 5.506 -21.765 1.00 79.94 279 HIS A CA 1
ATOM 2231 C C . HIS A 1 279 ? 7.080 4.668 -23.002 1.00 79.94 279 HIS A C 1
ATOM 2233 O O . HIS A 1 279 ? 8.178 4.737 -23.552 1.00 79.94 279 HIS A O 1
ATOM 2239 N N . MET A 1 280 ? 6.102 3.878 -23.441 1.00 78.50 280 MET A N 1
ATOM 2240 C CA . MET A 1 280 ? 6.194 3.112 -24.681 1.00 78.50 280 MET A CA 1
ATOM 2241 C C . MET A 1 280 ? 5.137 3.604 -25.666 1.00 78.50 280 MET A C 1
ATOM 2243 O O . MET A 1 280 ? 3.956 3.707 -25.320 1.00 78.50 280 MET A O 1
ATOM 2247 N N . LEU A 1 281 ? 5.574 3.913 -26.883 1.00 78.44 281 LEU A N 1
ATOM 2248 C CA . LEU A 1 281 ? 4.703 4.282 -27.987 1.00 78.44 281 LEU A CA 1
ATOM 2249 C C . LEU A 1 281 ? 3.924 3.050 -28.493 1.00 78.44 281 LEU A C 1
ATOM 2251 O O . LEU A 1 281 ? 4.308 1.908 -28.219 1.00 78.44 281 LEU A O 1
ATOM 2255 N N . PRO A 1 282 ? 2.806 3.242 -29.220 1.00 78.38 282 PRO A N 1
ATOM 2256 C CA . PRO A 1 282 ? 1.998 2.133 -29.735 1.00 78.38 282 PRO A CA 1
ATOM 2257 C C . PRO A 1 282 ? 2.761 1.156 -30.640 1.00 78.38 282 PRO A C 1
ATOM 2259 O O . PRO A 1 282 ? 2.397 -0.016 -30.705 1.00 78.38 282 PRO A O 1
ATOM 2262 N N . ASP A 1 283 ? 3.814 1.627 -31.310 1.00 79.19 283 ASP A N 1
ATOM 2263 C CA . ASP A 1 283 ? 4.699 0.828 -32.166 1.00 79.19 283 ASP A CA 1
ATOM 2264 C C . ASP A 1 283 ? 5.744 0.007 -31.382 1.00 79.19 283 ASP A C 1
ATOM 2266 O O . ASP A 1 283 ? 6.480 -0.779 -31.972 1.00 79.19 283 ASP A O 1
ATOM 2270 N N . GLY A 1 28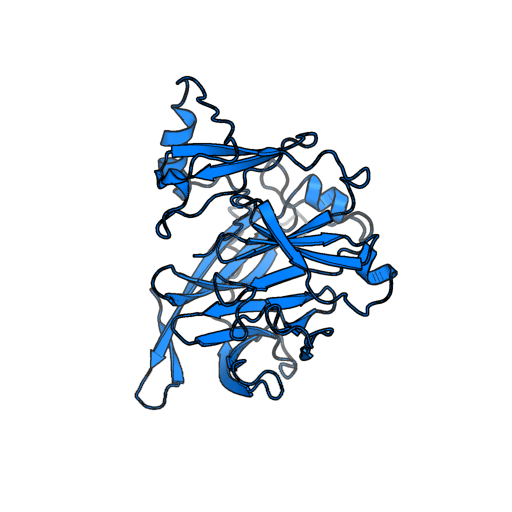4 ? 5.786 0.143 -30.052 1.00 75.62 284 GLY A N 1
ATOM 2271 C CA . GLY A 1 284 ? 6.724 -0.556 -29.177 1.00 75.62 284 GLY A CA 1
ATOM 2272 C C . GLY A 1 284 ? 8.030 0.193 -28.915 1.00 75.62 284 GLY A C 1
ATOM 2273 O O . GLY A 1 284 ? 8.810 -0.261 -28.079 1.00 75.62 284 GLY A O 1
ATOM 2274 N N . SER A 1 285 ? 8.258 1.336 -29.565 1.00 78.88 285 SER A N 1
ATOM 2275 C CA . SER A 1 285 ? 9.435 2.171 -29.322 1.00 78.88 285 SER A CA 1
ATOM 2276 C C . SER A 1 285 ? 9.331 2.957 -28.007 1.00 78.88 285 SER A C 1
ATOM 2278 O O . SER A 1 285 ? 8.244 3.178 -27.458 1.00 78.88 285 SER A O 1
ATOM 2280 N N . CYS A 1 286 ? 10.477 3.371 -27.464 1.00 72.31 286 CYS A N 1
ATOM 2281 C CA . CYS A 1 286 ? 10.530 4.258 -26.304 1.00 72.31 286 CYS A CA 1
ATOM 2282 C C . CYS A 1 286 ? 10.081 5.662 -26.718 1.00 72.31 286 CYS A C 1
ATOM 2284 O O . CYS A 1 286 ? 10.597 6.213 -27.690 1.00 72.31 286 CYS A O 1
ATOM 2286 N N . ALA A 1 287 ? 9.166 6.271 -25.962 1.00 72.50 287 ALA A N 1
ATOM 2287 C CA . ALA A 1 287 ? 8.905 7.691 -26.164 1.00 72.50 287 ALA A CA 1
ATOM 2288 C C . ALA A 1 287 ? 10.150 8.495 -25.734 1.00 72.50 287 ALA A C 1
ATOM 2290 O O . ALA A 1 287 ? 10.782 8.126 -24.739 1.00 72.50 287 ALA A O 1
ATOM 2291 N N . PRO A 1 288 ? 10.512 9.575 -26.445 1.00 69.62 288 PRO A N 1
ATOM 2292 C CA . PRO A 1 288 ? 11.573 10.464 -25.993 1.00 69.62 288 PRO A CA 1
ATOM 2293 C C . PRO A 1 288 ? 11.187 11.093 -24.650 1.00 69.62 288 PRO A C 1
ATOM 2295 O O . PRO A 1 288 ? 10.012 11.404 -24.423 1.00 69.62 288 PRO A O 1
ATOM 2298 N N . ASP A 1 289 ? 12.175 11.290 -23.777 1.00 65.88 289 ASP A N 1
ATOM 2299 C CA . ASP A 1 289 ? 11.965 11.990 -22.513 1.00 65.88 289 ASP A CA 1
ATOM 2300 C C . ASP A 1 289 ? 11.469 13.408 -22.809 1.00 65.88 289 ASP A C 1
ATOM 2302 O O . ASP A 1 289 ? 12.131 14.212 -23.468 1.00 65.88 289 ASP A O 1
ATOM 2306 N N . GLY A 1 290 ? 10.237 13.688 -22.388 1.00 62.31 290 GLY A N 1
ATOM 2307 C CA . GLY A 1 290 ? 9.678 15.028 -22.462 1.00 62.31 290 GLY A CA 1
ATOM 2308 C C . GLY A 1 290 ? 10.290 15.940 -21.395 1.00 62.31 290 GLY A C 1
ATOM 2309 O O . GLY A 1 290 ? 10.957 15.471 -20.479 1.00 62.31 290 GLY A O 1
ATOM 2310 N N . PRO A 1 291 ? 10.056 17.257 -21.466 1.00 59.75 291 PRO A N 1
ATOM 2311 C CA . PRO A 1 291 ? 10.375 18.137 -20.350 1.00 59.75 291 PRO A CA 1
ATOM 2312 C C . PRO A 1 291 ? 9.622 17.712 -19.075 1.00 59.75 291 PRO A C 1
ATOM 2314 O O . PRO A 1 291 ? 8.477 17.247 -19.131 1.00 59.75 291 PRO A O 1
ATOM 2317 N N . ASP A 1 292 ? 10.288 17.912 -17.933 1.00 58.62 292 ASP A N 1
ATOM 2318 C CA . ASP A 1 292 ? 9.934 17.412 -16.593 1.00 58.62 292 ASP A CA 1
ATOM 2319 C C . ASP A 1 292 ? 8.522 17.830 -16.106 1.00 58.62 292 ASP A C 1
ATOM 2321 O O . ASP A 1 292 ? 7.939 17.265 -15.181 1.00 58.62 292 ASP A O 1
ATOM 2325 N N . ASP A 1 293 ? 7.933 18.842 -16.741 1.00 54.72 293 ASP A N 1
ATOM 2326 C CA . ASP A 1 293 ? 6.662 19.458 -16.370 1.00 54.72 293 ASP A CA 1
ATOM 2327 C C . ASP A 1 293 ? 5.423 18.770 -16.975 1.00 54.72 293 ASP A C 1
ATOM 2329 O O . ASP A 1 293 ? 4.294 19.059 -16.569 1.00 54.72 293 ASP A O 1
ATOM 2333 N N . ARG A 1 294 ? 5.599 17.827 -17.914 1.00 62.97 294 ARG A N 1
ATOM 2334 C CA . ARG A 1 294 ? 4.488 17.147 -18.616 1.00 62.97 294 ARG A CA 1
ATOM 2335 C C . ARG A 1 294 ? 4.315 15.664 -18.282 1.00 62.97 294 ARG A C 1
ATOM 2337 O O . ARG A 1 294 ? 3.546 14.975 -18.961 1.00 62.97 294 ARG A O 1
ATOM 2344 N N . TRP A 1 295 ? 4.937 15.162 -17.218 1.00 64.19 295 TRP A N 1
ATOM 2345 C CA . TRP A 1 295 ? 4.905 13.730 -16.890 1.00 64.19 295 TRP A CA 1
ATOM 2346 C C . TRP A 1 295 ? 3.520 13.135 -16.661 1.00 64.19 295 TRP A C 1
ATOM 2348 O O . TRP A 1 295 ? 3.280 11.991 -17.038 1.00 64.19 295 TRP A O 1
ATOM 2358 N N . GLU A 1 296 ? 2.578 13.872 -16.073 1.00 64.69 296 GLU A N 1
ATOM 2359 C CA . GLU A 1 296 ? 1.216 13.357 -15.870 1.00 64.69 296 GLU A CA 1
ATOM 2360 C C . GLU A 1 296 ? 0.480 13.153 -17.203 1.00 64.69 296 GLU A C 1
ATOM 2362 O O . GLU A 1 296 ? -0.198 12.142 -17.401 1.00 64.69 296 GLU A O 1
ATOM 2367 N N . LEU A 1 297 ? 0.672 14.075 -18.153 1.00 67.69 297 LEU A N 1
ATOM 2368 C CA . LEU A 1 297 ? 0.122 13.980 -19.505 1.00 67.69 297 LEU A CA 1
ATOM 2369 C C . LEU A 1 297 ? 0.772 12.834 -20.284 1.00 67.69 297 LEU A C 1
ATOM 2371 O O . LEU A 1 297 ? 0.064 12.066 -20.938 1.00 67.69 297 LEU A O 1
ATOM 2375 N N . LEU A 1 298 ? 2.093 12.676 -20.178 1.00 67.75 298 LEU A N 1
ATOM 2376 C CA . LEU A 1 298 ? 2.816 11.569 -20.804 1.00 67.75 298 LEU A CA 1
ATOM 2377 C C . LEU A 1 298 ? 2.395 10.219 -20.222 1.00 67.75 298 LEU A C 1
ATOM 2379 O O . LEU A 1 298 ? 2.041 9.335 -20.990 1.00 67.75 298 LEU A O 1
ATOM 2383 N N . ASN A 1 299 ? 2.291 10.084 -18.898 1.00 68.62 299 ASN A N 1
ATOM 2384 C CA . ASN A 1 299 ? 1.777 8.871 -18.250 1.00 68.62 299 ASN A CA 1
ATOM 2385 C C . ASN A 1 299 ? 0.331 8.543 -18.647 1.00 68.62 299 ASN A C 1
ATOM 2387 O O . ASN A 1 299 ? -0.060 7.376 -18.642 1.00 68.62 299 ASN A O 1
ATOM 2391 N N . SER A 1 300 ? -0.480 9.555 -18.974 1.00 69.62 300 SER A N 1
ATOM 2392 C CA . SER A 1 300 ? -1.850 9.337 -19.450 1.00 69.62 300 SER A CA 1
ATOM 2393 C C . SER A 1 300 ? -1.908 8.814 -20.889 1.00 69.62 300 SER A C 1
ATOM 2395 O O . SER A 1 300 ? -2.775 7.999 -21.197 1.00 69.62 300 SER A O 1
ATOM 2397 N N . ARG A 1 301 ? -0.991 9.259 -21.762 1.00 75.00 301 ARG A N 1
ATOM 2398 C CA . ARG A 1 301 ? -0.940 8.854 -23.178 1.00 75.00 301 ARG A CA 1
ATOM 2399 C C . ARG A 1 301 ? -0.143 7.574 -23.397 1.00 75.00 301 ARG A C 1
ATOM 2401 O O . ARG A 1 301 ? -0.556 6.727 -24.180 1.00 75.00 301 ARG A O 1
ATOM 2408 N N . TYR A 1 302 ? 0.974 7.447 -22.696 1.00 79.81 302 TYR A N 1
ATOM 2409 C CA . TYR A 1 302 ? 1.954 6.377 -22.823 1.00 79.81 302 TYR A CA 1
ATOM 2410 C C . TYR A 1 302 ? 2.255 5.842 -21.420 1.00 79.81 302 TYR A C 1
ATOM 2412 O O . TYR A 1 302 ? 3.254 6.231 -20.806 1.00 79.81 302 TYR A O 1
ATOM 2420 N N . PRO A 1 303 ? 1.346 5.023 -20.859 1.00 76.44 303 PRO A N 1
ATOM 2421 C CA . PRO A 1 303 ? 1.499 4.513 -19.508 1.00 76.44 303 PRO A CA 1
ATOM 2422 C C . PRO A 1 303 ? 2.705 3.569 -19.405 1.00 76.44 303 PRO A C 1
ATOM 2424 O O . PRO A 1 303 ? 3.061 2.915 -20.392 1.00 76.44 303 PRO A O 1
ATOM 2427 N N . PRO A 1 304 ? 3.275 3.418 -18.196 1.00 80.25 304 PRO A N 1
ATOM 2428 C CA . PRO A 1 304 ? 4.357 2.480 -17.961 1.00 80.25 304 PRO A CA 1
ATOM 2429 C C . PRO A 1 304 ? 3.991 1.058 -18.385 1.00 80.25 304 PRO A C 1
ATOM 2431 O O . PRO A 1 304 ? 2.989 0.504 -17.918 1.00 80.25 304 PRO A O 1
ATOM 2434 N N . LYS A 1 305 ? 4.823 0.439 -19.224 1.00 83.31 305 LYS A N 1
ATOM 2435 C CA . LYS A 1 305 ? 4.587 -0.913 -19.738 1.00 83.31 305 LYS A CA 1
ATOM 2436 C C . LYS A 1 305 ? 5.584 -1.893 -19.144 1.00 83.31 305 LYS A C 1
ATOM 2438 O O . LYS A 1 305 ? 6.787 -1.765 -19.353 1.00 83.31 305 LYS A O 1
ATOM 2443 N N . THR A 1 306 ? 5.069 -2.888 -18.426 1.00 85.75 306 THR A N 1
ATOM 2444 C CA . THR A 1 306 ? 5.873 -4.016 -17.942 1.00 85.75 306 THR A CA 1
ATOM 2445 C C . THR A 1 306 ? 6.347 -4.850 -19.122 1.00 85.75 306 THR A C 1
ATOM 2447 O O . THR A 1 306 ? 5.536 -5.216 -19.973 1.00 85.75 306 THR A O 1
ATOM 2450 N N . VAL A 1 307 ? 7.633 -5.177 -19.146 1.00 85.12 307 VAL A N 1
ATOM 2451 C CA . VAL A 1 307 ? 8.235 -6.027 -20.181 1.00 85.12 307 VAL A CA 1
ATOM 2452 C C . VAL A 1 307 ? 8.772 -7.330 -19.633 1.00 85.12 307 VAL A C 1
ATOM 2454 O O . VAL A 1 307 ? 8.750 -8.331 -20.339 1.00 85.12 307 VAL A O 1
ATOM 2457 N N . ASN A 1 308 ? 9.180 -7.342 -18.369 1.00 84.88 308 ASN A N 1
ATOM 2458 C CA . ASN A 1 308 ? 9.581 -8.559 -17.692 1.00 84.88 308 ASN A CA 1
ATOM 2459 C C . ASN A 1 308 ? 9.321 -8.438 -16.186 1.00 84.88 308 ASN A C 1
ATOM 2461 O O . ASN A 1 308 ? 9.103 -7.339 -15.665 1.00 84.88 308 ASN A O 1
ATOM 2465 N N . TYR A 1 309 ? 9.350 -9.560 -15.480 1.00 88.12 309 TYR A N 1
ATOM 2466 C CA . TYR A 1 309 ? 9.366 -9.588 -14.028 1.00 88.12 309 TYR A CA 1
ATOM 2467 C C . TYR A 1 309 ? 10.110 -10.823 -13.512 1.00 88.12 309 TYR A C 1
ATOM 2469 O O . TYR A 1 309 ? 10.138 -11.859 -14.171 1.00 88.12 309 TYR A O 1
ATOM 2477 N N . LYS A 1 310 ? 10.696 -10.711 -12.320 1.00 86.00 310 LYS A N 1
ATOM 2478 C CA . LYS A 1 310 ? 11.225 -11.840 -11.545 1.00 86.00 310 LYS A CA 1
ATOM 2479 C C . LYS A 1 310 ? 10.503 -11.896 -10.205 1.00 86.00 310 LYS A C 1
ATOM 2481 O O . LYS A 1 310 ? 10.163 -10.852 -9.649 1.00 86.00 310 LYS A O 1
ATOM 2486 N N . VAL A 1 311 ? 10.261 -13.101 -9.707 1.00 89.44 311 VAL A N 1
ATOM 2487 C CA . VAL A 1 311 ? 9.564 -13.334 -8.440 1.00 89.44 311 VAL A CA 1
ATOM 2488 C C . VAL A 1 311 ? 10.416 -14.258 -7.590 1.00 89.44 311 VAL A C 1
ATOM 2490 O O . VAL A 1 311 ? 10.853 -15.297 -8.073 1.00 89.44 311 VAL A O 1
ATOM 2493 N N . TYR A 1 312 ? 10.627 -13.882 -6.335 1.00 86.56 312 TYR A N 1
ATOM 2494 C CA . TYR A 1 312 ? 11.371 -14.669 -5.359 1.00 86.56 312 TYR A CA 1
ATOM 2495 C C . TYR A 1 312 ? 10.472 -14.950 -4.172 1.00 86.56 312 TYR A C 1
ATOM 2497 O O . TYR A 1 312 ? 9.865 -14.021 -3.636 1.00 86.56 312 TYR A O 1
ATOM 2505 N N . LYS A 1 313 ? 10.380 -16.217 -3.765 1.00 88.94 313 LYS A N 1
ATOM 2506 C CA . LYS A 1 313 ? 9.660 -16.583 -2.548 1.00 88.94 313 LYS A CA 1
ATOM 2507 C C . LYS A 1 313 ? 10.557 -16.295 -1.347 1.00 88.94 313 LYS A C 1
ATOM 2509 O O . LYS A 1 313 ? 11.703 -16.743 -1.302 1.00 88.94 313 LYS A O 1
ATOM 2514 N N . ILE A 1 314 ? 10.018 -15.553 -0.388 1.00 86.19 314 ILE A N 1
ATOM 2515 C CA . ILE A 1 314 ? 10.653 -15.306 0.905 1.00 86.19 314 ILE A CA 1
ATOM 2516 C C . ILE A 1 314 ? 10.264 -16.472 1.806 1.00 86.19 314 ILE A C 1
ATOM 2518 O O . ILE A 1 314 ? 9.083 -16.674 2.100 1.00 86.19 314 ILE A O 1
ATOM 2522 N N . VAL A 1 315 ? 11.250 -17.262 2.210 1.00 82.31 315 VAL A N 1
ATOM 2523 C CA . VAL A 1 315 ? 11.062 -18.450 3.044 1.00 82.31 315 VAL A CA 1
ATOM 2524 C C . VAL A 1 315 ? 11.616 -18.154 4.425 1.00 82.31 315 VAL A C 1
ATOM 2526 O O . VAL A 1 315 ? 12.637 -17.497 4.553 1.00 82.31 315 VAL A O 1
ATOM 2529 N N . ARG A 1 316 ? 10.949 -18.619 5.477 1.00 71.62 316 ARG A N 1
ATOM 2530 C CA . ARG A 1 316 ? 11.497 -18.561 6.833 1.00 71.62 316 ARG A CA 1
ATOM 2531 C C . ARG A 1 316 ? 12.396 -19.780 7.047 1.00 71.62 316 ARG A C 1
ATOM 2533 O O . ARG A 1 316 ? 11.908 -20.904 6.971 1.00 71.62 316 ARG A O 1
ATOM 2540 N N . GLU A 1 317 ? 13.685 -19.569 7.275 1.00 65.81 317 GLU A N 1
ATOM 2541 C CA . GLU A 1 317 ? 14.669 -20.614 7.550 1.00 65.81 317 GLU A CA 1
ATOM 2542 C C . GLU A 1 317 ? 14.943 -20.721 9.064 1.00 65.81 317 GLU A C 1
ATOM 2544 O O . GLU A 1 317 ? 15.376 -19.768 9.709 1.00 65.81 317 GLU A O 1
ATOM 2549 N N . GLY A 1 318 ? 14.710 -21.913 9.629 1.00 57.06 318 GLY A N 1
ATOM 2550 C CA . GLY A 1 318 ? 15.165 -22.303 10.973 1.00 57.06 318 GLY A CA 1
ATOM 2551 C C . GLY A 1 318 ? 14.298 -21.873 12.170 1.00 57.06 318 GLY A C 1
ATOM 2552 O O . GLY A 1 318 ? 13.413 -21.021 12.069 1.00 57.06 318 GLY A O 1
ATOM 2553 N N . GLU A 1 319 ? 14.575 -22.487 13.331 1.00 46.69 319 GLU A N 1
ATOM 2554 C CA . GLU A 1 319 ? 13.976 -22.145 14.639 1.00 46.69 319 GLU A CA 1
ATOM 2555 C C . GLU A 1 319 ? 14.380 -20.738 15.115 1.00 46.69 319 GLU A C 1
ATOM 2557 O O . GLU A 1 319 ? 13.624 -20.089 15.837 1.00 46.69 319 GLU A O 1
ATOM 2562 N N . ASP A 1 320 ? 15.504 -20.220 14.609 1.00 53.81 320 ASP A N 1
ATOM 2563 C CA . ASP A 1 320 ? 16.016 -18.871 14.891 1.00 53.81 320 ASP A CA 1
ATOM 2564 C C . ASP A 1 320 ? 15.215 -17.767 14.170 1.00 53.81 320 ASP A C 1
ATOM 2566 O O . ASP A 1 320 ? 15.396 -16.576 14.422 1.00 53.81 320 ASP A O 1
ATOM 2570 N N . GLY A 1 321 ? 14.296 -18.150 13.275 1.00 54.53 321 GLY A N 1
ATOM 2571 C CA . GLY A 1 321 ? 13.312 -17.255 12.674 1.00 54.53 321 GLY A CA 1
ATOM 2572 C C . GLY A 1 321 ? 13.838 -16.299 11.603 1.00 54.53 321 GLY A C 1
ATOM 2573 O O . GLY A 1 321 ? 13.136 -15.341 11.275 1.00 54.53 321 GLY A O 1
ATOM 2574 N N . LEU A 1 322 ? 15.021 -16.551 11.045 1.00 52.34 322 LEU A N 1
ATOM 2575 C CA . LEU A 1 322 ? 15.578 -15.771 9.939 1.00 52.34 322 LEU A CA 1
ATOM 2576 C C . LEU A 1 322 ? 14.821 -16.079 8.638 1.00 52.34 322 LEU A C 1
ATOM 2578 O O . LEU A 1 322 ? 14.405 -17.209 8.418 1.00 52.34 322 LEU A O 1
ATOM 2582 N N . TYR A 1 323 ? 14.610 -15.094 7.760 1.00 56.81 323 TYR A N 1
ATOM 2583 C CA . TYR A 1 323 ? 14.087 -15.363 6.415 1.00 56.81 323 TYR A CA 1
ATOM 2584 C C . TYR A 1 323 ? 15.224 -15.451 5.392 1.00 56.81 323 TYR A C 1
ATOM 2586 O O . TYR A 1 323 ? 16.107 -14.595 5.367 1.00 56.81 323 TYR A O 1
ATOM 2594 N N . GLY A 1 324 ? 15.166 -16.480 4.549 1.00 58.50 324 GLY A N 1
ATOM 2595 C CA . GLY A 1 324 ? 16.018 -16.725 3.393 1.00 58.50 324 GLY A CA 1
ATOM 2596 C C . GLY A 1 324 ? 15.246 -16.649 2.070 1.00 58.50 324 GLY A C 1
ATOM 2597 O O . GLY A 1 324 ? 14.022 -16.473 2.024 1.00 58.50 324 GLY A O 1
ATOM 2598 N N . TRP A 1 325 ? 15.978 -16.775 0.965 1.00 58.25 325 TRP A N 1
ATOM 2599 C CA . TRP A 1 325 ? 15.446 -16.676 -0.394 1.00 58.25 325 TRP A CA 1
ATOM 2600 C C . TRP A 1 325 ? 15.552 -18.021 -1.101 1.00 58.25 325 TRP A C 1
ATOM 2602 O O . TRP A 1 325 ? 16.602 -18.656 -1.075 1.00 58.25 325 TRP A O 1
ATOM 2612 N N . SER A 1 326 ? 14.499 -18.416 -1.814 1.00 49.00 326 SER A N 1
ATOM 2613 C CA . SER A 1 326 ? 14.576 -19.535 -2.760 1.00 49.00 326 SER A CA 1
ATOM 2614 C C . SER A 1 326 ? 14.062 -19.112 -4.135 1.00 49.00 326 SER A C 1
ATOM 2616 O O . SER A 1 326 ? 13.114 -18.325 -4.247 1.00 49.00 326 SER A O 1
ATOM 2618 N N . LEU A 1 327 ? 14.717 -19.610 -5.192 1.00 41.78 327 LEU A N 1
ATOM 2619 C CA . LEU A 1 327 ? 14.167 -19.546 -6.544 1.00 41.78 327 LEU A CA 1
ATOM 2620 C C . LEU A 1 327 ? 13.038 -20.575 -6.654 1.00 41.78 327 LEU A C 1
ATOM 2622 O O . LEU A 1 327 ? 13.244 -21.749 -6.347 1.00 41.78 327 LEU A O 1
ATOM 2626 N N . GLY A 1 328 ? 11.861 -20.101 -7.065 1.00 39.56 328 GLY A N 1
ATOM 2627 C CA . GLY A 1 328 ? 10.705 -20.935 -7.394 1.00 39.56 328 GLY A CA 1
ATOM 2628 C C . GLY A 1 328 ? 10.704 -21.402 -8.839 1.00 39.56 328 GLY A C 1
ATOM 2629 O O . GLY A 1 328 ? 11.324 -20.712 -9.683 1.00 39.56 328 GLY A O 1
#

Radius of gyration: 21.53 Å; chains: 1; bounding box: 59×44×59 Å

pLDDT: mean 71.04, std 20.78, range [25.06, 96.12]

Organism: NCBI:txid1961234